Protein AF-G4M6I4-F1 (afdb_monomer)

Solvent-accessible surface area (backbone atoms only — not comparable to full-atom values): 14068 Å² total; per-residue (Å²): 111,71,75,78,43,54,91,50,39,60,100,63,95,78,84,52,76,50,60,59,57,68,63,34,22,61,74,70,74,47,82,59,55,73,80,40,69,72,50,28,57,49,54,53,52,53,52,52,54,51,26,56,78,66,77,41,74,66,35,79,45,96,61,79,88,66,84,56,62,63,64,42,31,49,30,52,75,52,68,26,40,64,68,48,46,44,47,55,50,38,52,38,43,38,69,23,44,66,65,82,43,73,69,50,37,45,54,49,25,46,72,58,73,37,62,71,47,73,81,45,52,81,38,64,70,47,50,48,50,42,49,49,42,37,54,53,38,49,75,73,65,47,66,63,75,59,60,47,75,58,88,98,44,81,40,66,39,69,73,26,42,56,87,24,68,46,34,53,54,52,52,51,58,69,46,60,82,78,49,89,66,96,68,77,81,90,76,77,81,54,76,89,72,53,90,74,70,80,65,64,102,72,84,52,79,78,66,83,89,77,90,77,86,77,72,83,76,86,78,78,84,74,78,86,73,134

Mean predicted aligned error: 9.76 Å

Nearest PDB structures (foldseek):
  1yzx-assembly1_B  TM=7.292E-01  e=1.730E-06  Homo sapiens
  2imd-assembly1_A  TM=7.820E-01  e=3.547E-05  Pseudomonas putida
  5hfi-assembly1_A  TM=6.809E-01  e=1.331E-02  Pseudomonas aeruginosa PAO1

pLDDT: mean 80.86, std 18.1, range [37.41, 98.31]

InterPro domains:
  IPR001853 DSBA-like thioredoxin domain [PF01323] (6-159)
  IPR036249 Thioredoxin-like superfamily [SSF52833] (3-159)
  IPR051924 Glutathione S-transferase Kappa/NadH [PTHR42943] (6-158)

Secondary structure (DSSP, 8-state):
--GGGGGGS-SS--------HHHHHHHTTPPPGGGSHHHHHHHHHHHHHHHHHTT------SSSS---HHHHHHHHHTTT-HHHHHHHHIIIIIS---TTSHHHHHHHHHHTT-GGGGGTTT-HHHHHHHHHHHHHHHHTT--SSSEEEETTEEEESGGGTSSSHHHHHHHHHHHTTTS--SSPPPPPPPGGGS-----SSS--------S---PPP---------

Foldseek 3Di:
DLLVCVVLFAPDDDFAQQEDLVLLCVVVVHDDLCVPPVSVVVVVVVVVVVCVVVVAAWDAAPDPPDDCLLVSLQCVVVRVDSQLNVLSCCLCTRVNDDCPDLVSVLVNCVSSVRNVVSVCSPPVVSVVSNVVSHVVCVVLVNRGPDWDDDPSDIDHDSQCGGPHVNNVQVVVVVVVVDDDDPDDDDDDDDPVVDPQPDDDPPPDRPDPDDDDPPPDDDDDPDPPDD

Organism: NCBI:txid1055526

Sequence (226 aa):
MLLEQHEKWPAMPFELVPVQLMKLLERWGQPHAATIPSKRVFTYRHALFRAEQLGMPFKMPPVHPFDPGKALRLAVLAKGELGCVREIFRYIRREGRDAATPEVFRTLCEHVGMPKAVMRLEDEDIKAKLRDNNDRAVAMGVFGVPTFLVNDQIFWGREHAAHGPLCRAVAELARGRGSQADQPLPTAPRDADFRISREDGLGRISGSASMSSIACSRWRQNRISA

Structure (mmCIF, N/CA/C/O backbone):
data_AF-G4M6I4-F1
#
_entry.id   AF-G4M6I4-F1
#
loop_
_atom_site.group_PDB
_atom_site.id
_atom_site.type_symbol
_atom_site.label_atom_id
_atom_site.label_alt_id
_atom_site.label_comp_id
_atom_site.label_asym_id
_atom_site.label_entity_id
_atom_site.label_seq_id
_atom_site.pdbx_PDB_ins_code
_atom_site.Cartn_x
_atom_site.Cartn_y
_atom_site.Cartn_z
_atom_site.occupancy
_atom_site.B_iso_or_equiv
_atom_site.auth_seq_id
_atom_site.auth_comp_id
_atom_site.auth_asym_id
_atom_site.auth_atom_id
_atom_site.pdbx_PDB_model_num
ATOM 1 N N . MET A 1 1 ? 3.279 10.661 -0.216 1.00 75.50 1 MET A N 1
ATOM 2 C CA . MET A 1 1 ? 2.330 11.683 -0.710 1.00 75.50 1 MET A CA 1
ATOM 3 C C . MET A 1 1 ? 0.993 11.600 0.009 1.00 75.50 1 MET A C 1
ATOM 5 O O . MET A 1 1 ? 0.723 12.513 0.759 1.00 75.50 1 MET A O 1
ATOM 9 N N . LEU A 1 2 ? 0.178 10.541 -0.139 1.00 85.44 2 LEU A N 1
ATOM 10 C CA . LEU A 1 2 ? -1.106 10.460 0.589 1.00 85.44 2 LEU A CA 1
ATOM 11 C C . LEU A 1 2 ? -0.923 10.422 2.122 1.00 85.44 2 LEU A C 1
ATOM 13 O O . LEU A 1 2 ? -1.525 11.222 2.821 1.00 85.44 2 LEU A O 1
ATOM 17 N N . LEU A 1 3 ? -0.070 9.526 2.633 1.00 87.75 3 LEU A N 1
ATOM 18 C CA . LEU A 1 3 ? 0.188 9.376 4.079 1.00 87.75 3 LEU A CA 1
ATOM 19 C C . LEU A 1 3 ? 0.853 10.605 4.724 1.00 87.75 3 LEU A C 1
ATOM 21 O O . LEU A 1 3 ? 0.837 10.750 5.939 1.00 87.75 3 LEU A O 1
ATOM 25 N N . GLU A 1 4 ? 1.440 11.484 3.911 1.00 86.81 4 GLU A N 1
ATOM 26 C CA . GLU A 1 4 ? 2.020 12.756 4.372 1.00 86.81 4 GLU A CA 1
ATOM 27 C C . GLU A 1 4 ? 0.977 13.859 4.529 1.00 86.81 4 GLU A C 1
ATOM 29 O O . GLU A 1 4 ? 1.326 14.968 4.897 1.00 86.81 4 GLU A O 1
ATOM 34 N N . GLN A 1 5 ? -0.273 13.568 4.174 1.00 86.00 5 GLN A N 1
ATOM 35 C CA . GLN A 1 5 ? -1.410 14.472 4.294 1.00 86.00 5 GLN A CA 1
ATOM 36 C C . GLN A 1 5 ? -2.436 13.915 5.283 1.00 86.00 5 GLN A C 1
ATOM 38 O O . GLN A 1 5 ? -3.620 14.234 5.182 1.00 86.00 5 GLN A O 1
ATOM 43 N N . HIS A 1 6 ? -2.015 13.014 6.176 1.00 86.50 6 HIS A N 1
ATOM 44 C CA . HIS A 1 6 ? -2.901 12.359 7.135 1.00 86.50 6 HIS A CA 1
ATOM 45 C C . HIS A 1 6 ? -3.606 13.372 8.047 1.00 86.50 6 HIS A C 1
ATOM 47 O O . HIS A 1 6 ? -4.756 13.183 8.416 1.00 86.50 6 HIS A O 1
ATOM 53 N N . GLU A 1 7 ? -2.961 14.495 8.354 1.00 86.12 7 GLU A N 1
ATOM 54 C CA . GLU A 1 7 ? -3.540 15.614 9.100 1.00 86.12 7 GLU A CA 1
ATOM 55 C C . GLU A 1 7 ? -4.739 16.272 8.398 1.00 86.12 7 GLU A C 1
ATOM 57 O O . GLU A 1 7 ? -5.524 16.965 9.037 1.00 86.12 7 GLU A O 1
ATOM 62 N N . LYS A 1 8 ? -4.894 16.050 7.086 1.00 84.50 8 LYS A N 1
ATOM 63 C CA . LYS A 1 8 ? -6.029 16.531 6.282 1.00 84.50 8 LYS A CA 1
ATOM 64 C C . LYS A 1 8 ? -7.144 15.497 6.163 1.00 84.50 8 LYS A C 1
ATOM 66 O O . LYS A 1 8 ? -8.137 15.762 5.483 1.00 84.50 8 LYS A O 1
ATOM 71 N N . TRP A 1 9 ? -6.956 14.303 6.723 1.00 85.88 9 TRP A N 1
ATOM 72 C CA . TRP A 1 9 ? -7.986 13.275 6.726 1.00 85.88 9 TRP A CA 1
ATOM 73 C C . TRP A 1 9 ? -9.044 13.616 7.781 1.00 85.88 9 TRP A C 1
ATOM 75 O O . TRP A 1 9 ? -8.776 14.382 8.710 1.00 85.88 9 TRP A O 1
ATOM 85 N N . PRO A 1 10 ? -10.260 13.067 7.657 1.00 83.44 10 PRO A N 1
ATOM 86 C CA . PRO A 1 10 ? -11.284 13.238 8.679 1.00 83.44 10 PRO A CA 1
ATOM 87 C C . PRO A 1 10 ? -10.791 12.766 10.047 1.00 83.44 10 PRO A C 1
ATOM 89 O O . PRO A 1 10 ? -10.076 11.770 10.131 1.00 83.44 10 PRO A O 1
ATOM 92 N N . ALA A 1 11 ? -11.216 13.441 11.117 1.00 81.31 11 ALA A N 1
ATOM 93 C CA . ALA A 1 11 ? -10.882 13.086 12.497 1.00 81.31 11 ALA A CA 1
ATOM 94 C C . ALA A 1 11 ? -11.645 11.829 12.971 1.00 81.31 11 ALA A C 1
ATOM 96 O O . ALA A 1 11 ? -12.432 11.874 13.913 1.00 81.31 11 ALA A O 1
ATOM 97 N N . MET A 1 12 ? -11.429 10.705 12.288 1.00 81.31 12 MET A N 1
ATOM 98 C CA . MET A 1 12 ? -11.914 9.381 12.662 1.00 81.31 12 MET A CA 1
ATOM 99 C C . MET A 1 12 ? -10.740 8.396 12.695 1.00 81.31 12 MET A C 1
ATOM 101 O O . MET A 1 12 ? -9.770 8.576 11.954 1.00 81.31 12 MET A O 1
ATOM 105 N N . PRO A 1 13 ? -10.809 7.341 13.520 1.00 82.81 13 PRO A N 1
ATOM 106 C CA . PRO A 1 13 ? -9.813 6.285 13.466 1.00 82.81 13 PRO A CA 1
ATOM 107 C C . PRO A 1 13 ? -9.888 5.563 12.114 1.00 82.81 13 PRO A C 1
ATOM 109 O O . PRO A 1 13 ? -10.961 5.133 11.690 1.00 82.81 13 PRO A O 1
ATOM 112 N N . PHE A 1 14 ? -8.737 5.414 11.461 1.00 86.00 14 PHE A N 1
ATOM 113 C CA . PHE A 1 14 ? -8.571 4.595 10.264 1.00 86.00 14 PHE A CA 1
ATOM 114 C C . PHE A 1 14 ? -7.642 3.423 10.570 1.00 86.00 14 PHE A C 1
ATOM 116 O O . PHE A 1 14 ? -6.577 3.605 11.158 1.00 86.00 14 PHE A O 1
ATOM 123 N N . GLU A 1 15 ? -8.025 2.232 10.121 1.00 90.56 15 GLU A N 1
ATOM 124 C CA . GLU A 1 15 ? -7.137 1.072 10.076 1.00 90.56 15 GLU A CA 1
ATOM 125 C C . GLU A 1 15 ? -6.477 1.009 8.695 1.00 90.56 15 GLU A C 1
ATOM 127 O O . GLU A 1 15 ? -7.160 0.947 7.668 1.00 90.56 15 GLU A O 1
ATOM 132 N N . LEU A 1 16 ? -5.142 1.031 8.644 1.00 94.69 16 LEU A N 1
ATOM 133 C CA . LEU A 1 16 ? -4.430 0.821 7.388 1.00 94.69 16 LEU A CA 1
ATOM 134 C C . LEU A 1 16 ? -4.310 -0.675 7.122 1.00 94.69 16 LEU A C 1
ATOM 136 O O . LEU A 1 16 ? -3.589 -1.383 7.818 1.00 94.69 16 LEU A O 1
ATOM 140 N N . VAL A 1 17 ? -4.962 -1.139 6.062 1.00 96.56 17 VAL A N 1
ATOM 141 C CA . VAL A 1 17 ? -4.929 -2.546 5.657 1.00 96.56 17 VAL A CA 1
ATOM 142 C C . VAL A 1 17 ? -3.968 -2.710 4.473 1.00 96.56 17 VAL A C 1
ATOM 144 O O . VAL A 1 17 ? -4.264 -2.226 3.375 1.00 96.56 17 VAL A O 1
ATOM 147 N N . PRO A 1 18 ? -2.805 -3.372 4.645 1.00 97.00 18 PRO A N 1
ATOM 148 C CA . PRO A 1 18 ? -1.891 -3.631 3.538 1.00 97.00 18 PRO A CA 1
ATOM 149 C C . PRO A 1 18 ? -2.539 -4.574 2.524 1.00 97.00 18 PRO A C 1
ATOM 151 O O . PRO A 1 18 ? -2.978 -5.665 2.887 1.00 97.00 18 PRO A O 1
ATOM 154 N N . VAL A 1 19 ? -2.559 -4.161 1.257 1.00 97.19 19 VAL A N 1
ATOM 155 C CA . VAL A 1 19 ? -3.083 -4.944 0.130 1.00 97.19 19 VAL A CA 1
ATOM 156 C C . VAL A 1 19 ? -2.137 -4.850 -1.063 1.00 97.19 19 VAL A C 1
ATOM 158 O O . VAL A 1 19 ? -1.540 -3.805 -1.335 1.00 97.19 19 VAL A O 1
ATOM 161 N N . GLN A 1 20 ? -2.005 -5.942 -1.809 1.00 96.06 20 GLN A N 1
ATOM 162 C CA . GLN A 1 20 ? -1.180 -5.992 -3.010 1.00 96.06 20 GLN A CA 1
ATOM 163 C C . GLN A 1 20 ? -1.989 -5.579 -4.244 1.00 96.06 20 GLN A C 1
ATOM 165 O O . GLN A 1 20 ? -2.902 -6.292 -4.659 1.00 96.06 20 GLN A O 1
ATOM 170 N N . LEU A 1 21 ? -1.629 -4.446 -4.863 1.00 95.38 21 LEU A N 1
ATOM 171 C CA . LEU A 1 21 ? -2.326 -3.904 -6.040 1.00 95.38 21 LEU A CA 1
ATOM 172 C C . LEU A 1 21 ? -2.396 -4.911 -7.195 1.00 95.38 21 LEU A C 1
ATOM 174 O O . LEU A 1 21 ? -3.449 -5.057 -7.801 1.00 95.38 21 LEU A O 1
ATOM 178 N N . MET A 1 22 ? -1.304 -5.627 -7.478 1.00 93.75 22 MET A N 1
ATOM 179 C CA . MET A 1 22 ? -1.279 -6.598 -8.579 1.00 93.75 22 MET A CA 1
ATOM 180 C C . MET A 1 22 ? -2.356 -7.677 -8.431 1.00 93.75 22 MET A C 1
ATOM 182 O O . MET A 1 22 ? -2.995 -8.018 -9.416 1.00 93.75 22 MET A O 1
ATOM 186 N N . LYS A 1 23 ? -2.643 -8.127 -7.203 1.00 95.19 23 LYS A N 1
ATOM 187 C CA . LYS A 1 23 ? -3.697 -9.117 -6.938 1.00 95.19 23 LYS A CA 1
ATOM 188 C C . LYS A 1 23 ? -5.100 -8.567 -7.195 1.00 95.19 23 LYS A C 1
ATOM 190 O O . LYS A 1 23 ? -5.947 -9.287 -7.715 1.00 95.19 23 LYS A O 1
ATOM 195 N N . LEU A 1 24 ? -5.333 -7.287 -6.894 1.00 96.75 24 LEU A N 1
ATOM 196 C CA . LEU A 1 24 ? -6.588 -6.614 -7.248 1.00 96.75 24 LEU A CA 1
ATOM 197 C C . LEU A 1 24 ? -6.732 -6.517 -8.771 1.00 96.75 24 LEU A C 1
ATOM 199 O O . LEU A 1 24 ? -7.763 -6.877 -9.324 1.00 96.75 24 LEU A O 1
ATOM 203 N N . LEU A 1 25 ? -5.682 -6.070 -9.459 1.00 95.50 25 LEU A N 1
ATOM 204 C CA . LEU A 1 25 ? -5.699 -5.922 -10.912 1.00 95.50 25 LEU A CA 1
ATOM 205 C C . LEU A 1 25 ? -5.920 -7.260 -11.631 1.00 95.50 25 LEU A C 1
ATOM 207 O O . LEU A 1 25 ? -6.748 -7.324 -12.535 1.00 95.50 25 LEU A O 1
ATOM 211 N N . GLU A 1 26 ? -5.243 -8.325 -11.188 1.00 94.81 26 GLU A N 1
ATOM 212 C CA . GLU A 1 26 ? -5.444 -9.700 -11.668 1.00 94.81 26 GLU A CA 1
ATOM 213 C C . GLU A 1 26 ? -6.908 -10.131 -11.519 1.00 94.81 26 GLU A C 1
ATOM 215 O O . GLU A 1 26 ? -7.509 -10.605 -12.482 1.00 94.81 26 GLU A O 1
ATOM 220 N N . ARG A 1 27 ? -7.509 -9.905 -10.342 1.00 96.50 27 ARG A N 1
ATOM 221 C CA . ARG A 1 27 ? -8.909 -10.261 -10.071 1.00 96.50 27 ARG A CA 1
ATOM 222 C C . ARG A 1 27 ? -9.891 -9.607 -11.042 1.00 96.50 27 ARG A C 1
ATOM 224 O O . ARG A 1 27 ? -10.869 -10.242 -11.425 1.00 96.50 27 ARG A O 1
ATOM 231 N N . TRP A 1 28 ? -9.644 -8.354 -11.414 1.00 95.25 28 TRP A N 1
ATOM 232 C CA . TRP A 1 28 ? -10.532 -7.568 -12.277 1.00 95.25 28 TRP A CA 1
ATOM 233 C C . TRP A 1 28 ? -10.109 -7.563 -13.754 1.00 95.25 28 TRP A C 1
ATOM 235 O O . TRP A 1 28 ? -10.693 -6.826 -14.548 1.00 95.25 28 TRP A O 1
ATOM 245 N N . GLY A 1 29 ? -9.083 -8.335 -14.135 1.00 94.88 29 GLY A N 1
ATOM 246 C CA . GLY A 1 29 ? -8.564 -8.374 -15.507 1.00 94.88 29 GLY A CA 1
ATOM 247 C C . GLY A 1 29 ? -7.978 -7.040 -15.993 1.00 94.88 29 GLY A C 1
ATOM 248 O O . GLY A 1 29 ? -7.980 -6.759 -17.191 1.00 94.88 29 GLY A O 1
ATOM 249 N N . GLN A 1 30 ? -7.505 -6.190 -15.078 1.00 93.88 30 GLN A N 1
ATOM 250 C CA . GLN A 1 30 ? -7.007 -4.851 -15.388 1.00 93.88 30 GLN A CA 1
ATOM 251 C C . GLN A 1 30 ? -5.491 -4.873 -15.643 1.00 93.88 30 GLN A C 1
ATOM 253 O O . GLN A 1 30 ? -4.731 -5.345 -14.797 1.00 93.88 30 GLN A O 1
ATOM 258 N N . PRO A 1 31 ? -4.988 -4.315 -16.759 1.00 92.00 31 PRO A N 1
ATOM 259 C CA . PRO A 1 31 ? -3.552 -4.187 -16.958 1.00 92.00 31 PRO A CA 1
ATOM 260 C C . PRO A 1 31 ? -2.971 -3.124 -16.019 1.00 92.00 31 PRO A C 1
ATOM 262 O O . PRO A 1 31 ? -3.516 -2.028 -15.860 1.00 92.00 31 PRO A O 1
ATOM 265 N N . HIS A 1 32 ? -1.809 -3.410 -15.435 1.00 90.81 32 HIS A N 1
ATOM 266 C CA . HIS A 1 32 ? -1.100 -2.433 -14.616 1.00 90.81 32 HIS A CA 1
ATOM 267 C C . HIS A 1 32 ? -0.643 -1.231 -15.458 1.00 90.81 32 HIS A C 1
ATOM 269 O O . HIS A 1 32 ? -0.074 -1.386 -16.532 1.00 90.81 32 HIS A O 1
ATOM 275 N N . ALA A 1 33 ? -0.816 -0.003 -14.958 1.00 89.31 33 ALA A N 1
ATOM 276 C CA . ALA A 1 33 ? -0.512 1.209 -15.728 1.00 89.31 33 ALA A CA 1
ATOM 277 C C . ALA A 1 33 ? 0.936 1.258 -16.260 1.00 89.31 33 ALA A C 1
ATOM 279 O O . ALA A 1 33 ? 1.173 1.753 -17.358 1.00 89.31 33 ALA A O 1
ATOM 280 N N . ALA A 1 34 ? 1.900 0.702 -15.515 1.00 87.69 34 ALA A N 1
ATOM 281 C CA . ALA A 1 34 ? 3.303 0.649 -15.936 1.00 87.69 34 ALA A CA 1
ATOM 282 C C . ALA A 1 34 ? 3.589 -0.317 -17.107 1.00 87.69 34 ALA A C 1
ATOM 284 O O . ALA A 1 34 ? 4.656 -0.213 -17.715 1.00 87.69 34 ALA A O 1
ATOM 285 N N . THR A 1 35 ? 2.675 -1.235 -17.445 1.00 90.44 35 THR A N 1
ATOM 286 C CA . THR A 1 35 ? 2.831 -2.116 -18.619 1.00 90.44 35 THR A CA 1
ATOM 287 C C . THR A 1 35 ? 2.368 -1.443 -19.911 1.00 90.44 35 THR A C 1
ATOM 289 O O . THR A 1 35 ? 2.742 -1.880 -20.992 1.00 90.44 35 THR A O 1
ATOM 292 N N . ILE A 1 36 ? 1.626 -0.333 -19.817 1.00 93.38 36 ILE A N 1
ATOM 293 C CA . ILE A 1 36 ? 1.170 0.460 -20.963 1.00 93.38 36 ILE A CA 1
ATOM 294 C C . ILE A 1 36 ? 2.120 1.661 -21.125 1.00 93.38 36 ILE A C 1
ATOM 296 O O . ILE A 1 36 ? 2.088 2.558 -20.279 1.00 93.38 36 ILE A O 1
ATOM 300 N N . PRO A 1 37 ? 2.958 1.737 -22.182 1.00 91.44 37 PRO A N 1
ATOM 301 C CA . PRO A 1 37 ? 4.042 2.724 -22.270 1.00 91.44 37 PRO A CA 1
ATOM 302 C C . PRO A 1 37 ? 3.612 4.185 -22.079 1.00 91.44 37 PRO A C 1
ATOM 304 O O . PRO A 1 37 ? 4.251 4.922 -21.328 1.00 91.44 37 PRO A O 1
ATOM 307 N N . SER A 1 38 ? 2.503 4.598 -22.700 1.00 93.62 38 SER A N 1
ATOM 308 C CA . SER A 1 38 ? 1.972 5.963 -22.579 1.00 93.62 38 SER A CA 1
ATOM 309 C C . SER A 1 38 ? 1.476 6.271 -21.163 1.00 93.62 38 SER A C 1
ATOM 311 O O . SER A 1 38 ? 1.808 7.321 -20.608 1.00 93.62 38 SER A O 1
ATOM 313 N N . LYS A 1 39 ? 0.745 5.336 -20.538 1.00 92.38 39 LYS A N 1
ATOM 314 C CA . LYS A 1 39 ? 0.286 5.472 -19.148 1.00 92.38 39 LYS A CA 1
ATOM 315 C C . LYS A 1 39 ? 1.459 5.482 -18.176 1.00 92.38 39 LYS A C 1
ATOM 317 O O . LYS A 1 39 ? 1.465 6.304 -17.272 1.00 92.38 39 LYS A O 1
ATOM 322 N N . ARG A 1 40 ? 2.481 4.648 -18.389 1.00 90.56 40 ARG A N 1
ATOM 323 C CA . ARG A 1 40 ? 3.692 4.604 -17.559 1.00 90.56 40 ARG A CA 1
ATOM 324 C C . ARG A 1 40 ? 4.363 5.973 -17.459 1.00 90.56 40 ARG A C 1
ATOM 326 O O . ARG A 1 40 ? 4.565 6.473 -16.354 1.00 90.56 40 ARG A O 1
ATOM 333 N N . VAL A 1 41 ? 4.681 6.585 -18.604 1.00 90.69 41 VAL A N 1
ATOM 334 C CA . VAL A 1 41 ? 5.340 7.903 -18.643 1.00 90.69 41 VAL A CA 1
ATOM 335 C C . VAL A 1 41 ? 4.460 8.965 -17.990 1.00 90.69 41 VAL A C 1
ATOM 337 O O . VAL A 1 41 ? 4.948 9.750 -17.177 1.00 90.69 41 VAL A O 1
ATOM 340 N N . PHE A 1 42 ? 3.160 8.963 -18.295 1.00 92.69 42 PHE A N 1
ATOM 341 C CA . PHE A 1 42 ? 2.207 9.875 -17.670 1.00 92.69 42 PHE A CA 1
ATOM 342 C C . PHE A 1 42 ? 2.173 9.718 -16.141 1.00 92.69 42 PHE A C 1
ATOM 344 O O . PHE A 1 42 ? 2.318 10.704 -15.422 1.00 92.69 42 PHE A O 1
ATOM 351 N N . THR A 1 43 ? 2.043 8.490 -15.630 1.00 90.00 43 THR A N 1
ATOM 352 C CA . THR A 1 43 ? 1.979 8.196 -14.193 1.00 90.00 43 THR A CA 1
ATOM 353 C C . THR A 1 43 ? 3.234 8.664 -13.461 1.00 90.00 43 THR A C 1
ATOM 355 O O . THR A 1 43 ? 3.117 9.269 -12.396 1.00 90.00 43 THR A O 1
ATOM 358 N N . TYR A 1 44 ? 4.425 8.430 -14.019 1.00 88.81 44 TYR A N 1
ATOM 359 C CA . TYR A 1 44 ? 5.679 8.860 -13.391 1.00 88.81 44 TYR A CA 1
ATOM 360 C C . TYR A 1 44 ? 5.822 10.383 -13.380 1.00 88.81 44 TYR A C 1
ATOM 362 O O . TYR A 1 44 ? 6.134 10.958 -12.338 1.00 88.81 44 TYR A O 1
ATOM 370 N N . ARG A 1 45 ? 5.520 11.051 -14.502 1.00 91.00 45 ARG A N 1
ATOM 371 C CA . ARG A 1 45 ? 5.512 12.521 -14.572 1.00 91.00 45 ARG A CA 1
ATOM 372 C C . ARG A 1 45 ? 4.523 13.124 -13.580 1.00 91.00 45 ARG A C 1
ATOM 374 O O . ARG A 1 45 ? 4.865 14.058 -12.868 1.00 91.00 45 ARG A O 1
ATOM 381 N N . HIS A 1 46 ? 3.320 12.562 -13.491 1.00 91.00 46 HIS A N 1
ATOM 382 C CA . HIS A 1 46 ? 2.305 13.019 -12.547 1.00 91.00 46 HIS A CA 1
ATOM 383 C C . HIS A 1 46 ? 2.738 12.827 -11.085 1.00 91.00 46 HIS A C 1
ATOM 385 O O . HIS A 1 46 ? 2.486 13.696 -10.252 1.00 91.00 46 HIS A O 1
ATOM 391 N N . ALA A 1 47 ? 3.425 11.726 -10.759 1.00 88.56 47 ALA A N 1
ATOM 392 C CA . ALA A 1 47 ? 3.971 11.513 -9.420 1.00 88.56 47 ALA A CA 1
ATOM 393 C C . ALA A 1 47 ? 5.040 12.558 -9.055 1.00 88.56 47 ALA A C 1
ATOM 395 O O . ALA A 1 47 ? 4.992 13.094 -7.949 1.00 88.56 47 ALA A O 1
ATOM 396 N N . LEU A 1 48 ? 5.945 12.878 -9.989 1.00 89.69 48 LEU A N 1
ATOM 397 C CA . LEU A 1 48 ? 6.971 13.914 -9.823 1.00 89.69 48 LEU A CA 1
ATOM 398 C C . LEU A 1 48 ? 6.352 15.301 -9.622 1.00 89.69 48 LEU A C 1
ATOM 400 O O . LEU A 1 48 ? 6.627 15.942 -8.611 1.00 89.69 48 LEU A O 1
ATOM 404 N N . PHE A 1 49 ? 5.453 15.721 -10.519 1.00 91.25 49 PHE A N 1
ATOM 405 C CA . PHE A 1 49 ? 4.759 17.008 -10.394 1.00 91.25 49 PHE A CA 1
ATOM 406 C C . PHE A 1 49 ? 4.007 17.128 -9.077 1.00 91.25 49 PHE A C 1
ATOM 408 O O . PHE A 1 49 ? 3.995 18.180 -8.443 1.00 91.25 49 PHE A O 1
ATOM 415 N N . ARG A 1 50 ? 3.374 16.041 -8.629 1.00 88.06 50 ARG A N 1
ATOM 416 C CA . ARG A 1 50 ? 2.655 16.096 -7.366 1.00 88.06 50 ARG A CA 1
ATOM 417 C C . ARG A 1 50 ? 3.591 16.191 -6.168 1.00 88.06 50 ARG A C 1
ATOM 419 O O . ARG A 1 50 ? 3.251 16.876 -5.211 1.00 88.06 50 ARG A O 1
ATOM 426 N N . ALA A 1 51 ? 4.729 15.507 -6.195 1.00 89.00 51 ALA A N 1
ATOM 427 C CA . ALA A 1 51 ? 5.714 15.626 -5.130 1.00 89.00 51 ALA A CA 1
ATOM 428 C C . ALA A 1 51 ? 6.241 17.064 -5.022 1.00 89.00 51 ALA A C 1
ATOM 430 O O . ALA A 1 51 ? 6.268 17.612 -3.923 1.00 89.00 51 ALA A O 1
ATOM 431 N N . GLU A 1 52 ? 6.534 17.694 -6.163 1.00 90.69 52 GLU A N 1
ATOM 432 C CA . GLU A 1 52 ? 6.922 19.105 -6.259 1.00 90.69 52 GLU A CA 1
ATOM 433 C C . GLU A 1 52 ? 5.856 20.040 -5.667 1.00 90.69 52 GLU A C 1
ATOM 435 O O . GLU A 1 52 ?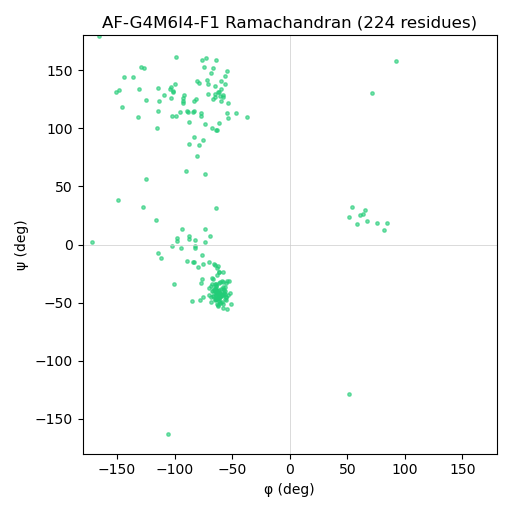 6.160 20.818 -4.766 1.00 90.69 52 GLU A O 1
ATOM 440 N N . GLN A 1 53 ? 4.586 19.904 -6.071 1.00 89.81 53 GLN A N 1
ATOM 441 C CA . GLN A 1 53 ? 3.474 20.701 -5.522 1.00 89.81 53 GLN A CA 1
ATOM 442 C C . GLN A 1 53 ? 3.298 20.572 -4.004 1.00 89.81 53 GLN A C 1
ATOM 444 O O . GLN A 1 53 ? 2.683 21.428 -3.374 1.00 89.81 53 GLN A O 1
ATOM 449 N N . LEU A 1 54 ? 3.769 19.470 -3.423 1.00 86.31 54 LEU A N 1
ATOM 450 C CA . LEU A 1 54 ? 3.682 19.201 -1.993 1.00 86.31 54 LEU A CA 1
ATOM 451 C C . LEU A 1 54 ? 4.970 19.553 -1.242 1.00 86.31 54 LEU A C 1
ATOM 453 O O . LEU A 1 54 ? 5.044 19.283 -0.047 1.00 86.31 54 LEU A O 1
ATOM 457 N N . GLY A 1 55 ? 5.983 20.105 -1.920 1.00 89.19 55 GLY A N 1
ATOM 458 C CA . GLY A 1 55 ? 7.290 20.383 -1.321 1.00 89.19 55 GLY A CA 1
ATOM 459 C C . GLY A 1 55 ? 7.997 19.120 -0.820 1.00 89.19 55 GLY A C 1
ATOM 460 O O . GLY A 1 55 ? 8.793 19.171 0.115 1.00 89.19 55 GLY A O 1
ATOM 461 N N . MET A 1 56 ? 7.672 17.961 -1.395 1.00 86.56 56 MET A N 1
ATOM 462 C CA . MET A 1 56 ? 8.177 16.671 -0.950 1.00 86.56 56 MET A CA 1
ATOM 463 C C . MET A 1 56 ? 9.316 16.181 -1.847 1.00 86.56 56 MET A C 1
ATOM 465 O O . MET A 1 56 ? 9.127 16.079 -3.060 1.00 86.56 56 MET A O 1
ATOM 469 N N . PRO A 1 57 ? 10.447 15.729 -1.274 1.00 84.44 57 PRO A N 1
ATOM 470 C CA . PRO A 1 57 ? 11.420 14.962 -2.034 1.00 84.44 57 PRO A CA 1
ATOM 471 C C . PRO A 1 57 ? 10.771 13.685 -2.579 1.00 84.44 57 PRO A C 1
ATOM 473 O O . PRO A 1 57 ? 10.069 12.966 -1.861 1.00 84.44 57 PRO A O 1
ATOM 476 N N . PHE A 1 58 ? 10.997 13.397 -3.853 1.00 84.38 58 PHE A N 1
ATOM 477 C CA . PHE A 1 58 ? 10.544 12.165 -4.478 1.00 84.38 58 PHE A CA 1
ATOM 478 C C . PHE A 1 58 ? 11.565 11.735 -5.513 1.00 84.38 58 PHE A C 1
ATOM 480 O O . PHE A 1 58 ? 11.829 12.450 -6.481 1.00 84.38 58 PHE A O 1
ATOM 487 N N . LYS A 1 59 ? 12.140 10.556 -5.296 1.00 83.00 59 LYS A N 1
ATOM 488 C CA . LYS A 1 59 ? 13.128 9.971 -6.189 1.00 83.00 59 LYS A CA 1
ATOM 489 C C . LYS A 1 59 ? 12.527 8.724 -6.810 1.00 83.00 59 LYS A C 1
ATOM 491 O O . LYS A 1 59 ? 12.086 7.818 -6.105 1.00 83.00 59 LYS A O 1
ATOM 496 N N . MET A 1 60 ? 12.504 8.685 -8.140 1.00 79.06 60 MET A N 1
ATOM 497 C CA . MET A 1 60 ? 12.095 7.478 -8.849 1.00 79.06 60 MET A CA 1
ATOM 498 C C . MET A 1 60 ? 13.067 6.340 -8.507 1.00 79.06 60 MET A C 1
ATOM 500 O O . MET A 1 60 ? 14.281 6.555 -8.574 1.00 79.06 60 MET A O 1
ATOM 504 N N . PRO A 1 61 ? 12.566 5.148 -8.137 1.00 70.81 61 PRO A N 1
ATOM 505 C CA . PRO A 1 61 ? 13.435 4.007 -7.900 1.00 70.81 61 PRO A CA 1
ATOM 506 C C . PRO A 1 61 ? 14.095 3.570 -9.219 1.00 70.81 61 PRO A C 1
ATOM 508 O O . PRO A 1 61 ? 13.503 3.756 -10.289 1.00 70.81 61 PRO A O 1
ATOM 511 N N . PRO A 1 62 ? 15.298 2.972 -9.161 1.00 71.19 62 PRO A N 1
ATOM 512 C CA . PRO A 1 62 ? 16.032 2.539 -10.352 1.00 71.19 62 PRO A CA 1
ATOM 513 C C . PRO A 1 62 ? 15.287 1.452 -11.144 1.00 71.19 62 PRO A C 1
ATOM 515 O O . PRO A 1 62 ? 15.443 1.363 -12.360 1.00 71.19 62 PRO A O 1
ATOM 518 N N . VAL A 1 63 ? 14.434 0.668 -10.474 1.00 76.31 63 VAL A N 1
ATOM 519 C CA . VAL A 1 63 ? 13.581 -0.365 -11.073 1.00 76.31 63 VAL A CA 1
ATOM 520 C C . VAL A 1 63 ? 12.122 -0.099 -10.694 1.00 76.31 63 VAL A C 1
ATOM 522 O O . VAL A 1 63 ? 11.780 0.004 -9.515 1.00 76.31 63 VAL A O 1
ATOM 525 N N . HIS A 1 64 ? 11.240 0.024 -11.692 1.00 77.25 64 HIS A N 1
ATOM 526 C CA . HIS A 1 64 ? 9.796 0.138 -11.476 1.00 77.25 64 HIS A CA 1
ATOM 527 C C . HIS A 1 64 ? 8.994 -0.491 -12.632 1.00 77.25 64 HIS A C 1
ATOM 529 O O . HIS A 1 64 ? 9.236 -0.137 -13.792 1.00 77.25 64 HIS A O 1
ATOM 535 N N . PRO A 1 65 ? 7.973 -1.324 -12.349 1.00 79.25 65 PRO A N 1
ATOM 536 C CA . PRO A 1 65 ? 7.476 -1.697 -11.018 1.00 79.25 65 PRO A CA 1
ATOM 537 C C . PRO A 1 65 ? 8.436 -2.636 -10.271 1.00 79.25 65 PRO A C 1
ATOM 539 O O . PRO A 1 65 ? 9.039 -3.511 -10.880 1.00 79.25 65 PRO A O 1
ATOM 542 N N . PHE A 1 66 ? 8.574 -2.438 -8.959 1.00 83.38 66 PHE A N 1
ATOM 543 C CA . PHE A 1 66 ? 9.279 -3.361 -8.059 1.00 83.38 66 PHE A CA 1
ATOM 544 C C . PHE A 1 66 ? 8.261 -4.260 -7.342 1.00 83.38 66 PHE A C 1
ATOM 546 O O . PHE A 1 66 ? 7.078 -3.913 -7.290 1.00 83.38 66 PHE A O 1
ATOM 553 N N . ASP A 1 67 ? 8.700 -5.389 -6.778 1.00 86.75 67 ASP A N 1
ATOM 554 C CA . ASP A 1 67 ? 7.837 -6.255 -5.963 1.00 86.75 67 ASP A CA 1
ATOM 555 C C . ASP A 1 67 ? 7.634 -5.659 -4.553 1.00 86.75 67 ASP A C 1
ATOM 557 O O . ASP A 1 67 ? 8.582 -5.603 -3.765 1.00 86.75 67 ASP A O 1
ATOM 561 N N . PRO A 1 68 ? 6.413 -5.219 -4.185 1.00 90.44 68 PRO A N 1
ATOM 562 C CA . PRO A 1 68 ? 6.152 -4.661 -2.866 1.00 90.44 68 PRO A CA 1
ATOM 563 C C . PRO A 1 68 ? 5.915 -5.733 -1.792 1.00 90.44 68 PRO A C 1
ATOM 565 O O . PRO A 1 68 ? 5.669 -5.368 -0.644 1.00 90.44 68 PRO A O 1
ATOM 568 N N . GLY A 1 69 ? 5.944 -7.031 -2.124 1.00 93.69 69 GLY A N 1
ATOM 569 C CA . GLY A 1 69 ? 5.513 -8.124 -1.249 1.00 93.69 69 GLY A CA 1
ATOM 570 C C . GLY A 1 69 ? 6.137 -8.089 0.147 1.00 93.69 69 GLY A C 1
ATOM 571 O O . GLY A 1 69 ? 5.412 -8.086 1.142 1.00 93.69 69 GLY A O 1
ATOM 572 N N . LYS A 1 70 ? 7.468 -7.976 0.247 1.00 94.56 70 LYS A N 1
ATOM 573 C CA . LYS A 1 70 ? 8.155 -7.890 1.550 1.00 94.56 70 LYS A CA 1
ATOM 574 C C . LYS A 1 70 ? 7.779 -6.627 2.327 1.00 94.56 70 LYS A C 1
ATOM 576 O O . LYS A 1 70 ? 7.512 -6.709 3.522 1.00 94.56 70 LYS A O 1
ATOM 581 N N . ALA A 1 71 ? 7.686 -5.475 1.660 1.00 94.75 71 ALA A N 1
ATOM 582 C CA . ALA A 1 71 ? 7.289 -4.218 2.299 1.00 94.75 71 ALA A CA 1
ATOM 583 C C . ALA A 1 71 ? 5.838 -4.264 2.817 1.00 94.75 71 ALA A C 1
ATOM 585 O O . ALA A 1 71 ? 5.552 -3.776 3.908 1.00 94.75 71 ALA A O 1
ATOM 586 N N . LEU A 1 72 ? 4.928 -4.905 2.076 1.00 96.94 72 LEU A N 1
ATOM 587 C CA . LEU A 1 72 ? 3.547 -5.124 2.511 1.00 96.94 72 LEU A CA 1
ATOM 588 C C . LEU A 1 72 ? 3.473 -6.076 3.709 1.00 96.94 72 LEU A C 1
ATOM 590 O O . LEU A 1 72 ? 2.722 -5.816 4.643 1.00 96.94 72 LEU A O 1
ATOM 594 N N . ARG A 1 73 ? 4.278 -7.142 3.729 1.00 97.81 73 ARG A N 1
ATOM 595 C CA . ARG A 1 73 ? 4.365 -8.060 4.877 1.00 97.81 73 ARG A CA 1
ATOM 596 C C . ARG A 1 73 ? 4.979 -7.401 6.113 1.00 97.81 73 ARG A C 1
ATOM 598 O O . ARG A 1 73 ? 4.527 -7.664 7.222 1.00 97.81 73 ARG A O 1
ATOM 605 N N . LEU A 1 74 ? 5.937 -6.490 5.935 1.00 97.50 74 LEU A N 1
ATOM 606 C CA . LEU A 1 74 ? 6.439 -5.647 7.022 1.00 97.50 74 LEU A CA 1
ATOM 607 C C . LEU A 1 74 ? 5.326 -4.753 7.591 1.00 97.50 74 LEU A C 1
ATOM 609 O O . LEU A 1 74 ? 5.166 -4.680 8.805 1.00 97.50 74 LEU A O 1
ATOM 613 N N . ALA A 1 75 ? 4.495 -4.154 6.733 1.00 97.62 75 ALA A N 1
ATOM 614 C CA . ALA A 1 75 ? 3.326 -3.391 7.173 1.00 97.62 75 ALA A CA 1
ATOM 615 C C . ALA A 1 75 ? 2.275 -4.264 7.894 1.00 97.62 75 ALA A C 1
ATOM 617 O O . ALA A 1 75 ? 1.643 -3.802 8.843 1.00 97.62 75 ALA A O 1
ATOM 618 N N . VAL A 1 76 ? 2.109 -5.531 7.489 1.00 98.06 76 VAL A N 1
ATOM 619 C CA . VAL A 1 76 ? 1.268 -6.512 8.202 1.00 98.06 76 VAL A CA 1
ATOM 620 C C . VAL A 1 76 ? 1.834 -6.815 9.591 1.00 98.06 76 VAL A C 1
ATOM 622 O O . VAL A 1 76 ? 1.089 -6.777 10.567 1.00 98.06 76 VAL A O 1
ATOM 625 N N . LEU A 1 77 ? 3.143 -7.062 9.707 1.00 97.56 77 LEU A N 1
ATOM 626 C CA . LEU A 1 77 ? 3.817 -7.260 10.998 1.00 97.56 77 LEU A CA 1
ATOM 627 C C . LEU A 1 77 ? 3.672 -6.039 11.913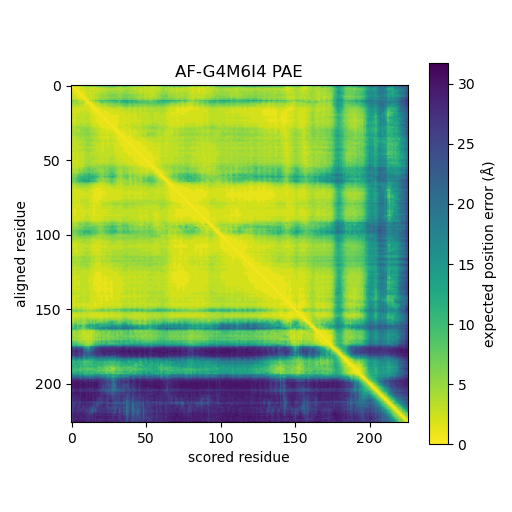 1.00 97.56 77 LEU A C 1
ATOM 629 O O . LEU A 1 77 ? 3.469 -6.191 13.116 1.00 97.56 77 LEU A O 1
ATOM 633 N N . ALA A 1 78 ? 3.730 -4.839 11.335 1.00 96.81 78 ALA A N 1
ATOM 634 C CA . ALA A 1 78 ? 3.482 -3.577 12.022 1.00 96.81 78 ALA A CA 1
ATOM 635 C C . ALA A 1 78 ? 1.995 -3.330 12.340 1.00 96.81 78 ALA A C 1
ATOM 637 O O . ALA A 1 78 ? 1.654 -2.272 12.859 1.00 96.81 78 ALA A O 1
ATOM 638 N N . LYS A 1 79 ? 1.097 -4.274 12.018 1.00 95.81 79 LYS A N 1
ATOM 639 C CA . LYS A 1 79 ? -0.357 -4.178 12.228 1.00 95.81 79 LYS A CA 1
ATOM 640 C C . LYS A 1 79 ? -0.982 -2.925 11.604 1.00 95.81 79 LYS A C 1
ATOM 642 O O . LYS A 1 79 ? -1.930 -2.373 12.151 1.00 95.81 79 LYS A O 1
ATOM 647 N N . GLY A 1 80 ? -0.431 -2.453 10.485 1.00 92.19 80 GLY A N 1
ATOM 648 C CA . GLY A 1 80 ? -0.923 -1.241 9.830 1.00 92.19 80 GLY A CA 1
ATOM 649 C C . GLY A 1 80 ? -0.708 0.047 10.633 1.00 92.19 80 GLY A C 1
ATOM 650 O O . GLY A 1 80 ? -1.389 1.036 10.374 1.00 92.19 80 GLY A O 1
ATOM 651 N N . GLU A 1 81 ? 0.213 0.064 11.600 1.00 94.88 81 GLU A N 1
ATOM 652 C CA . GLU A 1 81 ? 0.520 1.268 12.376 1.00 94.88 81 GLU A CA 1
ATOM 653 C C . GLU A 1 81 ? 0.998 2.398 11.446 1.00 94.88 81 GLU A C 1
ATOM 655 O O . GLU A 1 81 ? 1.931 2.231 10.654 1.00 94.88 81 GLU A O 1
ATOM 660 N N . LEU A 1 82 ? 0.313 3.545 11.499 1.00 92.31 82 LEU A N 1
ATOM 661 C CA . LEU A 1 82 ? 0.475 4.647 10.547 1.00 92.31 82 LEU A CA 1
ATOM 662 C C . LEU A 1 82 ? 1.910 5.177 10.488 1.00 92.31 82 LEU A C 1
ATOM 664 O O . LEU A 1 82 ? 2.402 5.450 9.392 1.00 92.31 82 LEU A O 1
ATOM 668 N N . GLY A 1 83 ? 2.564 5.348 11.636 1.00 93.62 83 GLY A N 1
ATOM 669 C CA . GLY A 1 83 ? 3.943 5.809 11.740 1.00 93.62 83 GLY A CA 1
ATOM 670 C C . GLY A 1 83 ? 4.893 4.897 10.972 1.00 93.62 83 GLY A C 1
ATOM 671 O O . GLY A 1 83 ? 5.577 5.358 10.058 1.00 93.62 83 GLY A O 1
ATOM 672 N N . CYS A 1 84 ? 4.862 3.601 11.267 1.00 95.06 84 CYS A N 1
ATOM 673 C CA . CYS A 1 84 ? 5.660 2.575 10.613 1.00 95.06 84 CYS A CA 1
ATOM 674 C C . CYS A 1 84 ? 5.360 2.500 9.114 1.00 95.06 84 CYS A C 1
ATOM 676 O O . CYS A 1 84 ? 6.274 2.595 8.295 1.00 95.06 84 CYS A O 1
ATOM 678 N N . VAL A 1 85 ? 4.083 2.426 8.718 1.00 94.94 85 VAL A N 1
ATOM 679 C CA . VAL A 1 85 ? 3.701 2.391 7.297 1.00 94.94 85 VAL A CA 1
ATOM 680 C C . VAL A 1 85 ? 4.209 3.638 6.570 1.00 94.94 85 VAL A C 1
ATOM 682 O O . VAL A 1 85 ? 4.777 3.530 5.481 1.00 94.94 85 VAL A O 1
ATOM 685 N N . ARG A 1 86 ? 4.071 4.827 7.164 1.00 93.69 86 ARG A N 1
ATOM 686 C CA . ARG A 1 86 ? 4.580 6.075 6.583 1.00 93.69 86 ARG A CA 1
ATOM 687 C C . ARG A 1 86 ? 6.099 6.044 6.415 1.00 93.69 86 ARG A C 1
ATOM 689 O O . ARG A 1 86 ? 6.575 6.433 5.349 1.00 93.69 86 ARG A O 1
ATOM 696 N N . GLU A 1 87 ? 6.843 5.540 7.395 1.00 94.62 87 GLU A N 1
ATOM 697 C CA . GLU A 1 87 ? 8.300 5.391 7.299 1.00 94.62 87 GLU A CA 1
ATOM 698 C C . GLU A 1 87 ? 8.726 4.382 6.222 1.00 94.62 87 GLU A C 1
ATOM 700 O O . GLU A 1 87 ? 9.624 4.689 5.439 1.00 94.62 87 GLU A O 1
ATOM 705 N N . ILE A 1 88 ? 8.023 3.252 6.064 1.00 93.50 88 ILE A N 1
ATOM 706 C CA . ILE A 1 88 ? 8.251 2.317 4.944 1.00 93.50 88 ILE A CA 1
ATOM 707 C C . ILE A 1 88 ? 8.109 3.046 3.598 1.00 93.50 88 ILE A C 1
ATOM 709 O O . ILE A 1 88 ? 8.962 2.932 2.713 1.00 93.50 88 ILE A O 1
ATOM 713 N N . PHE A 1 89 ? 7.042 3.836 3.430 1.00 90.19 89 PHE A N 1
ATOM 714 C CA . PHE A 1 89 ? 6.825 4.607 2.204 1.00 90.19 89 PHE A CA 1
ATOM 715 C C . PHE A 1 89 ? 7.881 5.699 1.989 1.00 90.19 89 PHE A C 1
ATOM 717 O O . PHE A 1 89 ? 8.280 5.918 0.841 1.00 90.19 89 PHE A O 1
ATOM 724 N N . ARG A 1 90 ? 8.329 6.386 3.048 1.00 90.19 90 ARG A N 1
ATOM 725 C CA . ARG A 1 90 ? 9.410 7.383 2.976 1.00 90.19 90 ARG A CA 1
ATOM 726 C C . ARG A 1 90 ? 10.710 6.722 2.523 1.00 90.19 90 ARG A C 1
ATOM 728 O O . ARG A 1 90 ? 11.259 7.128 1.501 1.00 90.19 90 ARG A O 1
ATOM 735 N N . TYR A 1 91 ? 11.120 5.647 3.181 1.00 89.56 91 TYR A N 1
ATOM 736 C CA . TYR A 1 91 ? 12.346 4.923 2.860 1.00 89.56 91 TYR A CA 1
ATOM 737 C C . TYR A 1 91 ? 12.390 4.471 1.388 1.00 89.56 91 TYR A C 1
ATOM 739 O O . TYR A 1 91 ? 13.374 4.684 0.683 1.00 89.56 91 TYR A O 1
ATOM 747 N N . ILE A 1 92 ? 11.289 3.909 0.876 1.00 86.31 92 ILE A N 1
ATOM 748 C CA . ILE A 1 92 ? 11.242 3.394 -0.501 1.00 86.31 92 ILE A CA 1
ATOM 749 C C . ILE A 1 92 ? 11.088 4.523 -1.532 1.00 86.31 92 ILE A C 1
ATOM 751 O O . ILE A 1 92 ? 11.792 4.549 -2.538 1.00 86.31 92 ILE A O 1
ATOM 755 N N . ARG A 1 93 ? 10.150 5.462 -1.329 1.00 80.06 93 ARG A N 1
ATOM 756 C CA . ARG 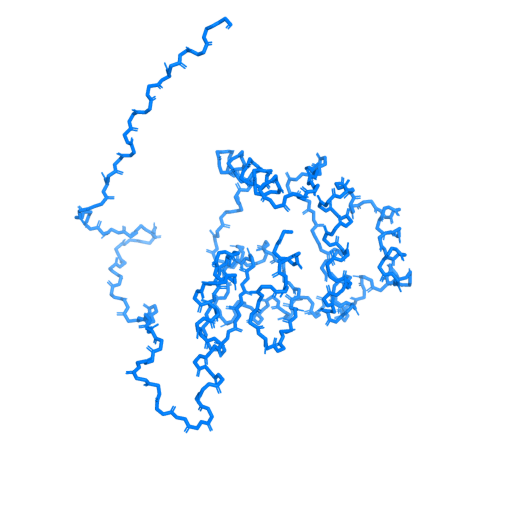A 1 93 ? 9.756 6.436 -2.371 1.00 80.06 93 ARG A CA 1
ATOM 757 C C . ARG A 1 93 ? 10.369 7.822 -2.220 1.00 80.06 93 ARG A C 1
ATOM 759 O O . ARG A 1 93 ? 10.593 8.495 -3.223 1.00 80.06 93 ARG A O 1
ATOM 766 N N . ARG A 1 94 ? 10.581 8.290 -0.989 1.00 81.50 94 ARG A N 1
ATOM 767 C CA . ARG A 1 94 ? 11.200 9.601 -0.746 1.00 81.50 94 ARG A CA 1
ATOM 768 C C . ARG A 1 94 ? 12.699 9.516 -1.005 1.00 81.50 94 ARG A C 1
ATOM 770 O O . ARG A 1 94 ? 13.241 10.365 -1.702 1.00 81.50 94 ARG A O 1
ATOM 777 N N . GLU A 1 95 ? 13.340 8.469 -0.494 1.00 80.88 95 GLU A N 1
ATOM 778 C CA . GLU A 1 95 ? 14.788 8.266 -0.633 1.00 80.88 95 GLU A CA 1
ATOM 779 C C . GLU A 1 95 ? 15.168 7.480 -1.900 1.00 80.88 95 GLU A C 1
ATOM 781 O O . GLU A 1 95 ? 16.329 7.486 -2.309 1.00 80.88 95 GLU A O 1
ATOM 786 N N . GLY A 1 96 ? 14.192 6.840 -2.559 1.00 78.38 96 GLY A N 1
ATOM 787 C CA . GLY A 1 96 ? 14.399 6.079 -3.795 1.00 78.38 96 GLY A CA 1
ATOM 788 C C . GLY A 1 96 ? 15.281 4.846 -3.602 1.00 78.38 96 GLY A C 1
ATOM 789 O O . GLY A 1 96 ? 16.024 4.483 -4.516 1.00 78.38 96 GLY A O 1
ATOM 790 N N . ARG A 1 97 ? 15.254 4.247 -2.404 1.00 81.56 97 ARG A N 1
ATOM 791 C CA . ARG A 1 97 ? 16.052 3.064 -2.071 1.00 81.56 97 ARG A CA 1
ATOM 792 C C . ARG A 1 97 ? 15.409 1.803 -2.636 1.00 81.56 97 ARG A C 1
ATOM 794 O O . ARG A 1 97 ? 14.193 1.622 -2.558 1.00 81.56 97 ARG A O 1
ATOM 801 N N . ASP A 1 98 ? 16.244 0.920 -3.170 1.00 80.06 98 ASP A N 1
ATOM 802 C CA . ASP A 1 98 ? 15.801 -0.355 -3.721 1.00 80.06 98 ASP A CA 1
ATOM 803 C C . ASP A 1 98 ? 15.636 -1.408 -2.618 1.00 80.06 98 ASP A C 1
ATOM 805 O O . ASP A 1 98 ? 16.571 -2.116 -2.253 1.00 80.06 98 ASP A O 1
ATOM 809 N N . ALA A 1 99 ? 14.421 -1.511 -2.085 1.00 80.25 99 ALA A N 1
ATOM 810 C CA . ALA A 1 99 ? 14.056 -2.517 -1.094 1.00 80.25 99 ALA A CA 1
ATOM 811 C C . ALA A 1 99 ? 13.914 -3.946 -1.674 1.00 80.25 99 ALA A C 1
ATOM 813 O O . ALA A 1 99 ? 13.372 -4.819 -0.998 1.00 80.25 99 ALA A O 1
ATOM 814 N N . ALA A 1 100 ? 14.372 -4.219 -2.902 1.00 79.81 100 ALA A N 1
ATOM 815 C CA . ALA A 1 100 ? 14.432 -5.580 -3.431 1.00 79.81 100 ALA A CA 1
ATOM 816 C C . ALA A 1 100 ? 15.607 -6.391 -2.856 1.00 79.81 100 ALA A C 1
ATOM 818 O O . ALA A 1 100 ? 15.493 -7.615 -2.726 1.00 79.81 100 ALA A O 1
ATOM 819 N N . THR A 1 101 ? 16.721 -5.745 -2.485 1.00 84.06 101 THR A N 1
ATOM 820 C CA . THR A 1 101 ? 17.895 -6.463 -1.966 1.00 84.06 101 THR A CA 1
ATOM 821 C C . THR A 1 101 ? 17.729 -6.823 -0.482 1.00 84.06 101 THR A C 1
ATOM 823 O O . THR A 1 101 ? 17.191 -6.024 0.296 1.00 84.06 101 THR A O 1
ATOM 826 N N . PRO A 1 102 ? 18.172 -8.018 -0.044 1.00 87.69 102 PRO A N 1
ATOM 827 C CA . PRO A 1 102 ? 18.091 -8.425 1.361 1.00 87.69 102 PRO A CA 1
ATOM 828 C C . PRO A 1 102 ? 18.776 -7.449 2.329 1.00 87.69 102 PRO A C 1
ATOM 830 O O . PRO A 1 102 ? 18.277 -7.218 3.431 1.00 87.69 102 PRO A O 1
ATOM 833 N N . GLU A 1 103 ? 19.898 -6.861 1.920 1.00 89.69 103 GLU A N 1
ATOM 834 C CA . GLU A 1 103 ? 20.695 -5.928 2.719 1.00 89.69 103 GLU A CA 1
ATOM 835 C C . GLU A 1 103 ? 19.940 -4.615 2.928 1.00 89.69 103 GLU A C 1
ATOM 837 O O . GLU A 1 103 ? 19.769 -4.174 4.067 1.00 89.69 103 GLU A O 1
ATOM 842 N N . VAL A 1 104 ? 19.407 -4.022 1.852 1.00 88.62 104 VAL A N 1
ATOM 843 C CA . VAL A 1 104 ? 18.610 -2.791 1.949 1.00 88.62 104 VAL A CA 1
ATOM 844 C C . VAL A 1 104 ? 17.348 -3.052 2.766 1.00 88.62 104 VAL A C 1
ATOM 846 O O . VAL A 1 104 ? 17.006 -2.245 3.630 1.00 88.62 104 VAL A O 1
ATOM 849 N N . PHE A 1 105 ? 16.695 -4.204 2.587 1.00 92.00 105 PHE A N 1
ATOM 850 C CA . PHE A 1 105 ? 15.504 -4.537 3.367 1.00 92.00 105 PHE A CA 1
ATOM 851 C C . PHE A 1 105 ? 15.797 -4.688 4.868 1.00 92.00 105 PHE A C 1
ATOM 853 O O . PHE A 1 105 ? 14.986 -4.280 5.697 1.00 92.00 105 PHE A O 1
ATOM 860 N N . ARG A 1 106 ? 16.965 -5.218 5.248 1.00 94.00 106 ARG A N 1
ATOM 861 C CA . ARG A 1 106 ? 17.384 -5.280 6.657 1.00 94.00 106 ARG A CA 1
ATOM 862 C C . ARG A 1 106 ? 17.505 -3.886 7.267 1.00 94.00 106 ARG A C 1
ATOM 864 O O . ARG A 1 106 ? 16.940 -3.643 8.329 1.00 94.00 106 ARG A O 1
ATOM 871 N N . THR A 1 107 ? 18.149 -2.960 6.559 1.00 94.69 107 THR A N 1
ATOM 872 C CA . THR A 1 107 ? 18.260 -1.569 7.030 1.00 94.69 107 THR A CA 1
ATOM 873 C C . THR A 1 107 ? 16.906 -0.854 7.068 1.00 94.69 107 THR A C 1
ATOM 875 O O . THR A 1 107 ? 16.694 -0.002 7.923 1.00 94.69 107 THR A O 1
ATOM 878 N N . LEU A 1 108 ? 15.953 -1.220 6.199 1.00 94.75 108 LEU A N 1
ATOM 879 C CA . LEU A 1 108 ? 14.568 -0.752 6.297 1.00 94.75 108 LEU A CA 1
ATOM 880 C C . LEU A 1 108 ? 13.904 -1.254 7.589 1.00 94.75 108 LEU A C 1
ATOM 882 O O . LEU A 1 108 ? 13.284 -0.464 8.294 1.00 94.75 108 LEU A O 1
ATOM 886 N N . CYS A 1 109 ? 14.041 -2.542 7.919 1.00 96.25 109 CYS A N 1
ATOM 887 C CA . CYS A 1 109 ? 13.525 -3.103 9.171 1.00 96.25 109 CYS A CA 1
ATOM 888 C C . CYS A 1 109 ? 14.098 -2.380 10.400 1.00 96.25 109 CYS A C 1
ATOM 890 O O . CYS A 1 109 ? 13.359 -2.093 11.338 1.00 96.25 109 CYS A O 1
ATOM 892 N N . GLU A 1 110 ? 15.393 -2.061 10.394 1.00 95.88 110 GLU A N 1
ATOM 893 C CA . GLU A 1 110 ? 16.040 -1.259 11.441 1.00 95.88 110 GLU A CA 1
ATOM 894 C C . GLU A 1 110 ? 15.488 0.171 11.491 1.00 95.88 110 GLU A C 1
ATOM 896 O O . GLU A 1 110 ? 15.112 0.637 12.565 1.00 95.88 110 GLU A O 1
ATOM 901 N N . HIS A 1 111 ? 15.365 0.832 10.334 1.00 94.88 111 HIS A N 1
ATOM 902 C CA . HIS A 1 111 ? 14.841 2.198 10.199 1.00 94.88 111 HIS A CA 1
ATOM 903 C C . HIS A 1 111 ? 13.441 2.351 10.799 1.00 94.88 111 HIS A C 1
ATOM 905 O O . HIS A 1 111 ? 13.155 3.346 11.458 1.00 94.88 111 HIS A O 1
ATOM 911 N N . VAL A 1 112 ? 12.573 1.353 10.614 1.00 96.06 112 VAL A N 1
ATOM 912 C CA . VAL A 1 112 ? 11.203 1.373 11.155 1.00 96.06 112 VAL A CA 1
ATOM 913 C C . VAL A 1 112 ? 11.101 0.830 12.588 1.00 96.06 112 VAL A C 1
ATOM 915 O O . VAL A 1 112 ? 9.999 0.637 13.094 1.00 96.06 112 VAL A O 1
ATOM 918 N N . GLY A 1 113 ? 12.230 0.550 13.250 1.00 96.44 113 GLY A N 1
ATOM 919 C CA . GLY A 1 113 ? 12.264 0.066 14.634 1.00 96.44 113 GLY A CA 1
ATOM 920 C C . GLY A 1 113 ? 11.885 -1.410 14.806 1.00 96.44 113 GLY A C 1
ATOM 921 O O . GLY A 1 113 ? 11.554 -1.840 15.909 1.00 96.44 113 GLY A O 1
ATOM 922 N N . MET A 1 114 ? 11.936 -2.211 13.737 1.00 97.12 114 MET A N 1
ATOM 923 C CA . MET A 1 114 ? 11.565 -3.631 13.728 1.00 97.12 114 MET A CA 1
ATOM 924 C C . MET A 1 114 ? 12.698 -4.535 13.197 1.00 97.12 114 MET A C 1
ATOM 926 O O . MET A 1 114 ? 12.471 -5.321 12.276 1.00 97.12 114 MET A O 1
ATOM 930 N N . PRO A 1 115 ? 13.918 -4.515 13.771 1.00 95.94 115 PRO A N 1
ATOM 931 C CA . PRO A 1 115 ? 15.080 -5.228 13.216 1.00 95.94 115 PRO A CA 1
ATOM 932 C C . PRO A 1 115 ? 14.866 -6.746 13.061 1.00 95.94 115 PRO A C 1
ATOM 934 O O . PRO A 1 115 ? 15.357 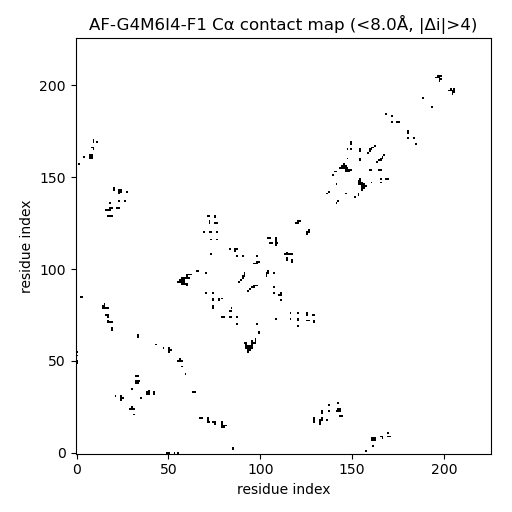-7.362 12.117 1.00 95.94 115 PRO A O 1
ATOM 937 N N . LYS A 1 116 ? 14.069 -7.360 13.947 1.00 95.56 116 LYS A N 1
ATOM 938 C CA . LYS A 1 116 ? 13.740 -8.798 13.901 1.00 95.56 116 LYS A CA 1
ATOM 939 C C . LYS A 1 116 ? 12.706 -9.165 12.830 1.00 95.56 116 LYS A C 1
ATOM 941 O O . LYS A 1 116 ? 12.491 -10.349 12.585 1.00 95.56 116 LYS A O 1
ATOM 946 N N . ALA A 1 117 ? 12.065 -8.187 12.182 1.00 95.81 117 ALA A N 1
ATOM 947 C CA . ALA A 1 117 ? 11.015 -8.451 11.202 1.00 95.81 117 ALA A CA 1
ATOM 948 C C . ALA A 1 117 ? 11.523 -9.253 10.003 1.00 95.81 117 ALA A C 1
ATOM 950 O O . ALA A 1 117 ? 10.784 -10.095 9.508 1.00 95.81 117 ALA A O 1
ATOM 951 N N . VAL A 1 118 ? 12.786 -9.071 9.590 1.00 94.62 118 VAL A N 1
ATOM 952 C CA . VAL A 1 118 ? 13.382 -9.793 8.449 1.00 94.62 118 VAL A CA 1
ATOM 953 C C . VAL A 1 118 ? 13.277 -11.316 8.581 1.00 94.62 118 VAL A C 1
ATOM 955 O O . VAL A 1 118 ? 13.108 -12.001 7.579 1.00 94.62 118 VAL A O 1
ATOM 958 N N . MET A 1 119 ? 13.306 -11.835 9.812 1.00 95.56 119 MET A N 1
ATOM 959 C CA . MET A 1 119 ? 13.197 -13.268 10.097 1.00 95.56 119 MET A CA 1
ATOM 960 C C . MET A 1 119 ? 11.771 -13.806 9.949 1.00 95.56 119 MET A C 1
ATOM 962 O O . MET A 1 119 ? 11.604 -15.013 9.868 1.00 95.56 119 MET A O 1
ATOM 966 N N . ARG A 1 120 ? 10.766 -12.923 9.930 1.00 96.19 120 ARG A N 1
ATOM 967 C CA . ARG A 1 120 ? 9.340 -13.273 9.968 1.00 96.19 120 ARG A CA 1
ATOM 968 C C . ARG A 1 120 ? 8.578 -12.981 8.678 1.00 96.19 120 ARG A C 1
ATOM 970 O O . ARG A 1 120 ? 7.435 -13.391 8.525 1.00 96.19 120 ARG A O 1
ATOM 977 N N . LEU A 1 121 ? 9.173 -12.245 7.735 1.00 94.50 121 LEU A N 1
ATOM 978 C CA . LEU A 1 121 ? 8.496 -11.824 6.492 1.00 94.50 121 LEU A CA 1
ATOM 979 C C . LEU A 1 121 ? 8.036 -12.994 5.621 1.00 94.50 121 LEU A C 1
ATOM 981 O O . LEU A 1 121 ? 7.172 -12.819 4.762 1.00 94.50 121 LEU A O 1
ATOM 985 N N . GLU A 1 122 ? 8.66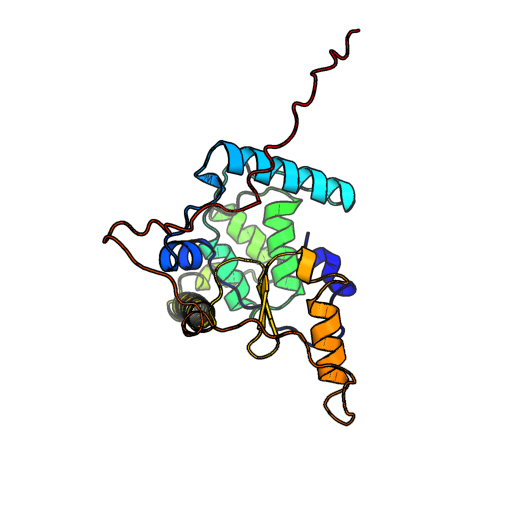5 -14.151 5.783 1.00 95.62 122 GLU A N 1
ATOM 986 C CA . GLU A 1 122 ? 8.350 -15.353 5.023 1.00 95.62 122 GLU A CA 1
ATOM 987 C C . GLU A 1 122 ? 7.520 -16.360 5.825 1.00 95.62 122 GLU A C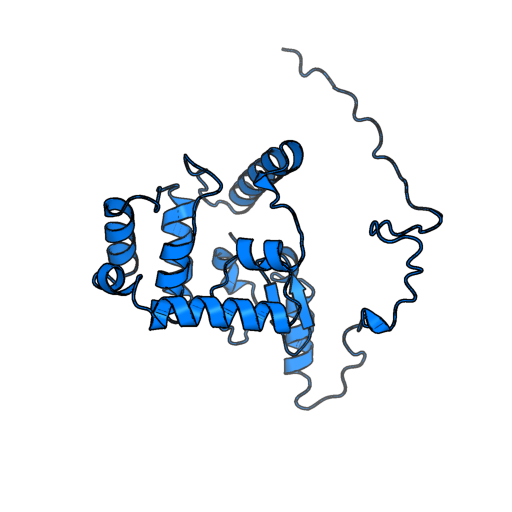 1
ATOM 989 O O . GLU A 1 122 ? 7.133 -17.373 5.240 1.00 95.62 122 GLU A O 1
ATOM 994 N N . ASP A 1 123 ? 7.205 -16.064 7.093 1.00 98.19 123 ASP A N 1
ATOM 995 C CA . ASP A 1 123 ? 6.330 -16.892 7.920 1.00 98.19 123 ASP A CA 1
ATOM 996 C C . ASP A 1 123 ? 4.945 -16.999 7.259 1.00 98.19 123 ASP A C 1
ATOM 998 O O . ASP A 1 123 ? 4.410 -16.033 6.689 1.00 98.19 123 ASP A O 1
ATOM 1002 N N . GLU A 1 124 ? 4.346 -18.191 7.316 1.00 98.19 124 GLU A N 1
ATOM 1003 C CA . GLU A 1 124 ? 3.069 -18.438 6.644 1.00 98.19 124 GLU A CA 1
ATOM 1004 C C . GLU A 1 124 ? 1.902 -17.663 7.259 1.00 98.19 124 GLU A C 1
ATOM 1006 O O . GLU A 1 124 ? 0.993 -17.293 6.520 1.00 98.19 124 GLU A O 1
ATOM 1011 N N . ASP A 1 125 ? 1.924 -17.339 8.555 1.00 98.06 125 ASP A N 1
ATOM 1012 C CA . ASP A 1 125 ? 0.899 -16.497 9.188 1.00 98.06 125 ASP A CA 1
ATOM 1013 C C . ASP A 1 125 ? 0.893 -15.079 8.592 1.00 98.06 125 ASP A C 1
ATOM 1015 O O . ASP A 1 125 ? -0.168 -14.535 8.273 1.00 98.06 125 ASP A O 1
ATOM 1019 N N . ILE A 1 126 ? 2.072 -14.502 8.344 1.00 98.25 126 ILE A N 1
ATOM 1020 C CA . ILE A 1 126 ? 2.217 -13.168 7.748 1.00 98.25 126 ILE A CA 1
ATOM 1021 C C . ILE A 1 126 ? 1.799 -13.167 6.277 1.00 98.25 126 ILE A C 1
ATOM 1023 O O . ILE A 1 126 ? 1.072 -12.271 5.830 1.00 98.25 126 ILE A O 1
ATOM 1027 N N . LYS A 1 127 ? 2.212 -14.183 5.513 1.00 98.19 127 LYS A N 1
ATOM 1028 C CA . LYS A 1 127 ? 1.774 -14.353 4.119 1.00 98.19 127 LYS A CA 1
ATOM 1029 C C . LYS A 1 127 ? 0.268 -14.573 4.025 1.00 98.19 127 LYS A C 1
ATOM 1031 O O . LYS A 1 127 ? -0.380 -13.943 3.189 1.00 98.19 127 LYS A O 1
ATOM 1036 N N . ALA A 1 128 ? -0.289 -15.433 4.877 1.00 98.25 128 ALA A N 1
ATOM 1037 C CA . ALA A 1 128 ? -1.719 -15.703 4.941 1.00 98.25 128 ALA A CA 1
ATOM 1038 C C . ALA A 1 128 ? -2.503 -14.440 5.280 1.00 98.25 128 ALA A C 1
ATOM 1040 O O . ALA A 1 128 ? -3.505 -14.169 4.626 1.00 98.25 128 ALA A O 1
ATOM 1041 N N . LYS A 1 129 ? -2.015 -13.618 6.216 1.00 98.31 129 LYS A N 1
ATOM 1042 C CA . LYS A 1 129 ? -2.692 -12.372 6.563 1.00 98.31 129 LYS A CA 1
ATOM 1043 C C . LYS A 1 129 ? -2.730 -11.371 5.405 1.00 98.31 129 LYS A C 1
ATOM 1045 O O . LYS A 1 129 ? -3.758 -10.736 5.189 1.00 98.31 129 LYS A O 1
ATOM 1050 N N . LEU A 1 130 ? -1.652 -11.249 4.626 1.00 98.31 130 LEU A N 1
ATOM 1051 C CA . LEU A 1 130 ? -1.665 -10.406 3.424 1.00 98.31 130 LEU A CA 1
ATOM 1052 C C . LEU A 1 130 ? -2.636 -10.945 2.357 1.00 98.31 130 LEU A C 1
ATOM 1054 O O . LEU A 1 130 ? -3.340 -10.156 1.729 1.00 98.31 130 LEU A O 1
ATOM 1058 N N . ARG A 1 131 ? -2.705 -12.272 2.173 1.00 98.12 131 ARG A N 1
ATOM 1059 C CA . ARG A 1 131 ? -3.688 -12.910 1.278 1.00 98.12 131 ARG A CA 1
ATOM 1060 C C . ARG A 1 131 ? -5.126 -12.616 1.725 1.00 98.12 131 ARG A C 1
ATOM 1062 O O . ARG A 1 131 ? -5.891 -12.090 0.927 1.00 98.12 131 ARG A O 1
ATOM 1069 N N . ASP A 1 132 ? -5.441 -12.829 3.003 1.00 98.31 132 ASP A N 1
ATOM 1070 C CA . ASP A 1 132 ? -6.749 -12.521 3.610 1.00 98.31 132 ASP A CA 1
ATOM 1071 C C . ASP A 1 132 ? -7.147 -11.050 3.412 1.00 98.31 132 ASP A C 1
ATOM 1073 O O . ASP A 1 132 ? -8.262 -10.749 2.989 1.00 98.31 132 ASP A O 1
ATOM 1077 N N . ASN A 1 133 ? -6.219 -10.114 3.635 1.00 98.12 133 ASN A N 1
ATOM 1078 C CA . ASN A 1 133 ? -6.473 -8.695 3.384 1.00 98.12 133 ASN A CA 1
ATOM 1079 C C . ASN A 1 133 ? -6.875 -8.430 1.923 1.00 98.12 133 ASN A C 1
ATOM 1081 O O . ASN A 1 133 ? -7.791 -7.649 1.660 1.00 98.12 133 ASN A O 1
ATOM 1085 N N . ASN A 1 134 ? -6.191 -9.068 0.971 1.00 98.12 134 ASN A N 1
ATOM 1086 C CA . ASN A 1 134 ? -6.498 -8.956 -0.450 1.00 98.12 134 ASN A CA 1
ATOM 1087 C C . ASN A 1 134 ? -7.856 -9.581 -0.803 1.00 98.12 134 ASN A C 1
ATOM 1089 O O . ASN A 1 134 ? -8.626 -8.949 -1.528 1.00 98.12 134 ASN A O 1
ATOM 1093 N N . ASP A 1 135 ? -8.166 -10.765 -0.276 1.00 97.75 135 ASP A N 1
ATOM 1094 C CA . ASP A 1 135 ? -9.432 -11.464 -0.522 1.00 97.75 135 ASP A CA 1
ATOM 1095 C C . ASP A 1 135 ? -10.621 -10.666 0.026 1.00 97.75 135 ASP A C 1
ATOM 1097 O O . ASP A 1 135 ? -11.615 -10.455 -0.672 1.00 97.75 135 ASP A O 1
ATOM 1101 N N . ARG A 1 136 ? -10.485 -10.118 1.239 1.00 96.19 136 ARG A N 1
ATOM 1102 C CA . ARG A 1 136 ? -11.471 -9.205 1.831 1.00 96.19 136 ARG A CA 1
ATOM 1103 C C . ARG A 1 136 ? -11.652 -7.942 0.998 1.00 96.19 136 ARG A C 1
ATOM 1105 O O . ARG A 1 136 ? -12.783 -7.534 0.755 1.00 96.19 136 ARG A O 1
ATOM 1112 N N . ALA A 1 137 ? -10.563 -7.325 0.539 1.00 96.12 137 ALA A N 1
ATOM 1113 C CA . ALA A 1 137 ? -10.638 -6.137 -0.309 1.00 96.12 137 ALA A CA 1
ATOM 1114 C C . ALA A 1 137 ? -11.401 -6.427 -1.613 1.00 96.12 137 ALA A C 1
ATOM 1116 O O . ALA A 1 137 ? -12.275 -5.655 -2.002 1.00 96.12 137 ALA A O 1
ATOM 1117 N N . VAL A 1 138 ? -11.135 -7.571 -2.247 1.00 95.88 138 VAL A N 1
ATOM 1118 C CA . VAL A 1 138 ? -11.874 -8.030 -3.430 1.00 95.88 138 VAL A CA 1
ATOM 1119 C C . VAL A 1 138 ? -13.354 -8.251 -3.122 1.00 95.88 138 VAL A C 1
ATOM 1121 O O . VAL A 1 138 ? -14.197 -7.799 -3.895 1.00 95.88 138 VAL A O 1
ATOM 1124 N N . ALA A 1 139 ? -13.679 -8.914 -2.009 1.00 94.06 139 ALA A N 1
ATOM 1125 C CA . ALA A 1 139 ? -15.061 -9.173 -1.603 1.00 94.06 139 ALA A CA 1
ATOM 1126 C C . ALA A 1 139 ? -15.857 -7.878 -1.373 1.00 94.06 139 ALA A C 1
ATOM 1128 O O . ALA A 1 139 ? -17.045 -7.825 -1.673 1.00 94.06 139 ALA A O 1
ATOM 1129 N N . MET A 1 140 ? -15.188 -6.818 -0.911 1.00 92.00 140 MET A N 1
ATOM 1130 C CA . MET A 1 140 ? -15.772 -5.484 -0.747 1.00 92.00 140 MET A CA 1
ATOM 1131 C C . MET A 1 140 ? -15.796 -4.661 -2.047 1.00 92.00 140 MET A C 1
ATOM 1133 O O . MET A 1 140 ? -16.177 -3.499 -2.013 1.00 92.00 140 MET A O 1
ATOM 1137 N N . GLY A 1 141 ? -15.376 -5.219 -3.189 1.00 92.81 141 GLY A N 1
ATOM 1138 C CA . GLY A 1 141 ? -15.389 -4.538 -4.488 1.00 92.81 141 GLY A CA 1
ATOM 1139 C C . GLY A 1 141 ? -14.198 -3.609 -4.746 1.00 92.81 141 GLY A C 1
ATOM 1140 O O . GLY A 1 141 ? -14.219 -2.826 -5.695 1.00 92.81 141 GLY A O 1
ATOM 1141 N N . VAL A 1 142 ? -13.139 -3.666 -3.931 1.00 95.19 142 VAL A N 1
ATOM 1142 C CA . VAL A 1 142 ? -11.949 -2.825 -4.121 1.00 95.19 142 VAL A CA 1
ATOM 1143 C C . VAL A 1 142 ? -11.218 -3.223 -5.404 1.00 95.19 142 VAL A C 1
ATOM 1145 O O . VAL A 1 142 ? -10.802 -4.368 -5.581 1.00 95.19 142 VAL A O 1
ATOM 1148 N N . PHE A 1 143 ? -10.994 -2.246 -6.282 1.00 94.62 143 PHE A N 1
ATOM 1149 C CA . PHE A 1 143 ? -10.360 -2.450 -7.590 1.00 94.62 143 PHE A CA 1
ATOM 1150 C C . PHE A 1 143 ? -8.995 -1.770 -7.747 1.00 94.62 143 PHE A C 1
ATOM 1152 O O . PHE A 1 143 ? -8.291 -1.994 -8.730 1.00 94.62 143 PHE A O 1
ATOM 1159 N N . GLY A 1 144 ? -8.579 -0.956 -6.777 1.00 94.06 144 GLY A N 1
ATOM 1160 C CA . GLY A 1 144 ? -7.305 -0.250 -6.832 1.00 94.06 144 GLY A CA 1
ATOM 1161 C C . GLY A 1 144 ? -6.882 0.328 -5.489 1.00 94.06 144 GLY A C 1
ATOM 1162 O O . GLY A 1 144 ? -7.576 0.197 -4.483 1.00 94.06 144 GLY A O 1
ATOM 1163 N N . VAL A 1 145 ? -5.719 0.982 -5.474 1.00 93.62 145 VAL A N 1
ATOM 1164 C CA . VAL A 1 145 ? -5.170 1.660 -4.290 1.00 93.62 145 VAL A CA 1
ATOM 1165 C C . VAL A 1 145 ? -4.766 3.101 -4.629 1.00 93.62 145 VAL A C 1
ATOM 1167 O O . VAL A 1 145 ? -4.387 3.362 -5.774 1.00 93.62 145 VAL A O 1
ATOM 1170 N N . PRO A 1 146 ? -4.776 4.032 -3.659 1.00 92.75 146 PRO A N 1
ATOM 1171 C CA . PRO A 1 146 ? -5.364 3.889 -2.325 1.00 92.75 146 PRO A CA 1
ATOM 1172 C C . PRO A 1 146 ? -6.897 3.820 -2.407 1.00 92.75 146 PRO A C 1
ATOM 1174 O O . PRO A 1 146 ? -7.490 4.453 -3.278 1.00 92.75 146 PRO A O 1
ATOM 1177 N N . THR A 1 147 ? -7.516 3.070 -1.501 1.00 93.88 147 THR A N 1
ATOM 1178 C CA . THR A 1 147 ? -8.973 3.009 -1.336 1.00 93.88 147 THR A CA 1
ATOM 1179 C C . THR A 1 147 ? -9.299 3.185 0.135 1.00 93.88 147 THR A C 1
ATOM 1181 O O . THR A 1 147 ? -8.674 2.544 0.976 1.00 93.88 147 THR A O 1
ATOM 1184 N N . PHE A 1 148 ? -10.272 4.039 0.428 1.00 91.38 148 PHE A N 1
ATOM 1185 C CA . PHE A 1 148 ? -10.884 4.164 1.742 1.00 91.38 148 PHE A CA 1
ATOM 1186 C C . PHE A 1 148 ? -12.250 3.493 1.690 1.00 91.38 148 PHE A C 1
ATOM 1188 O O . PHE A 1 148 ? -13.011 3.723 0.748 1.00 91.38 148 PHE A O 1
ATOM 1195 N N . LEU A 1 149 ? -12.547 2.675 2.694 1.00 88.44 149 LEU A N 1
ATOM 1196 C CA . LEU A 1 149 ? -13.879 2.131 2.905 1.00 88.44 149 LEU A CA 1
ATOM 1197 C C . LEU A 1 149 ? -14.487 2.790 4.129 1.00 88.44 149 LEU A C 1
ATOM 1199 O O . LEU A 1 149 ? -13.866 2.841 5.190 1.00 88.44 149 LEU A O 1
ATOM 1203 N N . VAL A 1 150 ? -15.693 3.310 3.954 1.00 84.81 150 VAL A N 1
ATOM 1204 C CA . VAL A 1 150 ? -16.483 3.912 5.020 1.00 84.81 150 VAL A CA 1
ATOM 1205 C C . VAL A 1 150 ? -17.876 3.303 4.914 1.00 84.81 150 VAL A C 1
ATOM 1207 O O . VAL A 1 150 ? -18.589 3.554 3.942 1.00 84.81 150 VAL A O 1
ATOM 1210 N N . ASN A 1 151 ? -18.229 2.451 5.882 1.00 80.50 151 ASN A N 1
ATOM 1211 C CA . ASN A 1 151 ? -19.311 1.467 5.747 1.00 80.50 151 ASN A CA 1
ATOM 1212 C C . ASN A 1 151 ? -19.121 0.642 4.456 1.00 80.50 151 ASN A C 1
ATOM 1214 O O . ASN A 1 151 ? -18.018 0.161 4.205 1.00 80.50 151 ASN A O 1
ATOM 1218 N N . ASP A 1 152 ? -20.150 0.540 3.612 1.00 78.31 152 ASP A N 1
ATOM 1219 C CA . ASP A 1 152 ? -20.111 -0.202 2.343 1.00 78.31 152 ASP A CA 1
ATOM 1220 C C . ASP A 1 152 ? -19.741 0.679 1.134 1.00 78.31 152 ASP A C 1
ATOM 1222 O O . ASP A 1 152 ? -19.931 0.289 -0.018 1.00 78.31 152 ASP A O 1
ATOM 1226 N N . GLN A 1 153 ? -19.240 1.899 1.371 1.00 84.94 153 GLN A N 1
ATOM 1227 C CA . GLN A 1 153 ? -18.887 2.838 0.307 1.00 84.94 153 GLN A CA 1
ATOM 1228 C C . GLN A 1 153 ? -17.381 2.878 0.051 1.00 84.94 153 GLN A C 1
ATOM 1230 O O . GLN A 1 153 ? -16.570 3.048 0.965 1.00 84.94 153 GLN A O 1
ATOM 1235 N N . ILE A 1 154 ? -17.021 2.781 -1.230 1.00 89.00 154 ILE A N 1
ATOM 1236 C CA . ILE A 1 154 ? -15.649 2.872 -1.727 1.00 89.00 154 ILE A CA 1
ATOM 1237 C C . ILE A 1 154 ? -15.333 4.315 -2.121 1.00 89.00 154 ILE A C 1
ATOM 1239 O O . ILE A 1 154 ? -15.977 4.899 -2.992 1.00 89.00 154 ILE A O 1
ATOM 1243 N N . PHE A 1 155 ? -14.253 4.847 -1.562 1.00 89.69 155 PHE A N 1
ATOM 1244 C CA . PHE A 1 155 ? -13.637 6.104 -1.973 1.00 89.69 155 PHE A CA 1
ATOM 1245 C C . PHE A 1 155 ? -12.240 5.803 -2.510 1.00 89.69 155 PHE A C 1
ATOM 1247 O O . PHE A 1 155 ? -11.295 5.578 -1.751 1.00 89.69 155 PHE A O 1
ATOM 1254 N N . TRP A 1 156 ? -12.108 5.755 -3.834 1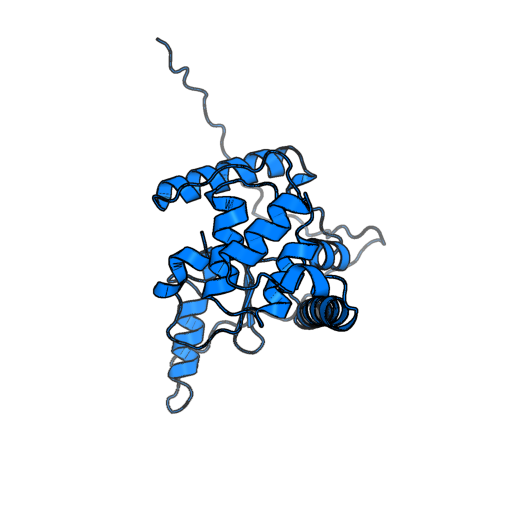.00 90.31 156 TRP A N 1
ATOM 1255 C CA . TRP A 1 156 ? -10.863 5.378 -4.496 1.00 90.31 156 TRP A CA 1
ATOM 1256 C C . TRP A 1 156 ? -10.065 6.593 -4.973 1.00 90.31 156 TRP A C 1
ATOM 1258 O O . TRP A 1 156 ? -10.602 7.529 -5.557 1.00 90.31 156 TRP A O 1
ATOM 1268 N N . GLY A 1 157 ? -8.749 6.544 -4.777 1.00 86.56 157 GLY A N 1
ATOM 1269 C CA . GLY A 1 157 ? -7.818 7.572 -5.223 1.00 86.56 157 GLY A CA 1
ATOM 1270 C C . GLY A 1 157 ? -7.540 8.646 -4.170 1.00 86.56 157 GLY A C 1
ATOM 1271 O O . GLY A 1 157 ? -8.301 8.882 -3.236 1.00 86.56 157 GLY A O 1
ATOM 1272 N N . ARG A 1 158 ? -6.393 9.319 -4.318 1.00 79.75 158 ARG A N 1
ATOM 1273 C CA . ARG A 1 158 ? -5.929 10.338 -3.360 1.00 79.75 158 ARG A CA 1
ATOM 1274 C C . ARG A 1 158 ? -6.893 11.520 -3.251 1.00 79.75 158 ARG A C 1
ATOM 1276 O O . ARG A 1 158 ? -7.098 12.023 -2.152 1.00 79.75 158 ARG A O 1
ATOM 1283 N N . GLU A 1 159 ? -7.463 11.953 -4.374 1.00 75.69 159 GLU A N 1
ATOM 1284 C CA . GLU A 1 159 ? -8.311 13.155 -4.421 1.00 75.69 159 GLU A CA 1
ATOM 1285 C C . GLU A 1 159 ? -9.609 12.987 -3.630 1.00 75.69 159 GLU A C 1
ATOM 1287 O O . GLU A 1 159 ? -10.244 13.969 -3.267 1.00 75.69 159 GLU A O 1
ATOM 1292 N N . HIS A 1 160 ? -9.986 11.747 -3.312 1.00 76.31 160 HIS A N 1
ATOM 1293 C CA . HIS A 1 160 ? -11.167 11.492 -2.509 1.00 76.31 160 HIS A CA 1
ATOM 1294 C C . HIS A 1 160 ? -10.915 11.710 -1.012 1.00 76.31 160 HIS A C 1
ATOM 1296 O O . HIS A 1 160 ? -11.882 11.920 -0.286 1.00 76.31 160 HIS A O 1
ATOM 1302 N N . ALA A 1 161 ? -9.652 11.704 -0.561 1.00 66.06 161 ALA A N 1
ATOM 1303 C CA . ALA A 1 161 ? -9.287 11.726 0.855 1.00 66.06 161 ALA A CA 1
ATOM 1304 C C . ALA A 1 161 ? -9.239 13.129 1.482 1.00 66.06 161 ALA A C 1
ATOM 1306 O O . ALA A 1 161 ? -9.798 13.330 2.554 1.00 66.06 161 ALA A O 1
ATOM 1307 N N . ALA A 1 162 ? -8.567 14.096 0.845 1.00 62.66 162 ALA A N 1
ATOM 1308 C CA . ALA A 1 162 ? -8.355 15.430 1.414 1.00 62.66 162 ALA A CA 1
ATOM 1309 C C . ALA A 1 162 ? -9.423 16.412 0.913 1.00 62.66 162 ALA A C 1
ATOM 1311 O O . ALA A 1 162 ? -9.436 16.741 -0.269 1.00 62.66 162 ALA A O 1
ATOM 1312 N N . HIS A 1 163 ? -10.282 16.905 1.814 1.00 61.47 163 HIS A N 1
ATOM 1313 C CA . HIS A 1 163 ? -11.353 17.880 1.519 1.00 61.47 163 HIS A CA 1
ATOM 1314 C C . HIS A 1 163 ? -12.361 17.405 0.448 1.00 61.47 163 HIS A C 1
ATOM 1316 O O . HIS A 1 163 ? -13.093 18.206 -0.129 1.00 61.47 163 HIS A O 1
ATOM 1322 N N . GLY A 1 164 ? -12.386 16.096 0.181 1.00 73.81 164 GLY A N 1
ATOM 1323 C CA . GLY A 1 164 ? -13.172 15.469 -0.876 1.00 73.81 164 GLY A CA 1
ATOM 1324 C C . GLY A 1 164 ? -14.401 14.710 -0.360 1.00 73.81 164 GLY A C 1
ATOM 1325 O O . GLY A 1 164 ? -14.817 14.880 0.791 1.00 73.81 164 GLY A O 1
ATOM 1326 N N . PRO A 1 165 ? -14.981 13.829 -1.197 1.00 76.88 165 PRO A N 1
ATOM 1327 C CA . PRO A 1 165 ? -16.145 13.017 -0.846 1.00 76.88 165 PRO A CA 1
ATOM 1328 C C . PRO A 1 165 ? -15.990 12.206 0.451 1.00 76.88 165 PRO A C 1
ATOM 1330 O O . PRO A 1 165 ? -16.975 12.054 1.170 1.00 76.88 165 PRO A O 1
ATOM 1333 N N . LEU A 1 166 ? -14.773 11.759 0.800 1.00 81.12 166 LEU A N 1
ATOM 1334 C CA . LEU A 1 166 ? -14.515 11.051 2.059 1.00 81.12 166 LEU A CA 1
ATOM 1335 C C . LEU A 1 166 ? -14.802 11.936 3.279 1.00 81.12 166 LEU A C 1
ATOM 1337 O O . LEU A 1 166 ? -15.491 11.507 4.198 1.00 81.12 166 LEU A O 1
ATOM 1341 N N . CYS A 1 167 ? -14.316 13.183 3.291 1.00 79.94 167 CYS A N 1
ATOM 1342 C CA . CYS A 1 167 ? -14.544 14.106 4.407 1.00 79.94 167 CYS A CA 1
ATOM 1343 C C . CYS A 1 167 ? -16.024 14.388 4.630 1.00 79.94 167 CYS A C 1
ATOM 1345 O O . CYS A 1 167 ? -16.480 14.384 5.773 1.00 79.94 167 CYS A O 1
ATOM 1347 N N . ARG A 1 168 ? -16.780 14.573 3.543 1.00 80.00 168 ARG A N 1
ATOM 1348 C CA . ARG A 1 168 ? -18.234 14.722 3.622 1.00 80.00 168 ARG A CA 1
ATOM 1349 C C . ARG A 1 168 ? -18.874 13.466 4.206 1.00 80.00 168 ARG A C 1
ATOM 1351 O O . ARG A 1 168 ? -19.657 13.578 5.140 1.00 80.00 168 ARG A O 1
ATOM 1358 N N . ALA A 1 169 ? -18.517 12.288 3.696 1.00 81.81 169 ALA A N 1
ATOM 1359 C CA . ALA A 1 169 ? -19.116 11.035 4.137 1.00 81.81 169 ALA A CA 1
ATOM 1360 C C . ALA A 1 169 ? -18.894 10.757 5.629 1.00 81.81 169 ALA A C 1
ATOM 1362 O O . ALA A 1 169 ? -19.827 10.396 6.341 1.00 81.81 169 ALA A O 1
ATOM 1363 N N . VAL A 1 170 ? -17.681 11.001 6.125 1.00 83.25 170 VAL A N 1
ATOM 1364 C CA . VAL A 1 170 ? -17.363 10.843 7.548 1.00 83.25 170 VAL A CA 1
ATOM 1365 C C . VAL A 1 170 ? -18.094 11.874 8.411 1.00 83.25 170 VAL A C 1
ATOM 1367 O O . VAL A 1 170 ? -18.590 11.528 9.483 1.00 83.25 170 VAL A O 1
ATOM 1370 N N . ALA A 1 171 ? -18.204 13.125 7.951 1.00 81.06 171 ALA A N 1
ATOM 1371 C CA . ALA A 1 171 ? -18.946 14.159 8.669 1.00 81.06 171 ALA A CA 1
ATOM 1372 C C . ALA A 1 171 ? -20.440 13.814 8.802 1.00 81.06 171 ALA A C 1
ATOM 1374 O O . ALA A 1 171 ? -21.009 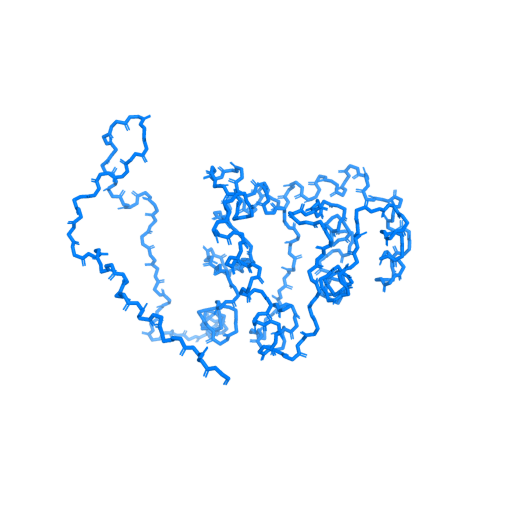14.010 9.873 1.00 81.06 171 ALA A O 1
ATOM 1375 N N . GLU A 1 172 ? -21.063 13.252 7.761 1.00 77.00 172 GLU A N 1
ATOM 1376 C CA . GLU A 1 172 ? -22.448 12.761 7.832 1.00 77.00 172 GLU A CA 1
ATOM 1377 C C . GLU A 1 172 ? -22.602 11.617 8.846 1.00 77.00 172 GLU A C 1
ATOM 1379 O O . GLU A 1 172 ? -23.518 11.635 9.668 1.00 77.00 172 GLU A O 1
ATOM 1384 N N . LEU A 1 173 ? -21.671 10.657 8.874 1.00 76.38 173 LEU A N 1
ATOM 1385 C CA . LEU A 1 173 ? -21.708 9.567 9.858 1.00 76.38 173 LEU A CA 1
ATOM 1386 C C . LEU A 1 173 ? -21.542 10.043 11.299 1.00 76.38 173 LEU A C 1
ATOM 1388 O O . LEU A 1 173 ? -22.169 9.493 12.205 1.00 76.38 173 LEU A O 1
ATOM 1392 N N . ALA A 1 174 ? -20.715 11.064 11.523 1.00 75.06 174 ALA A N 1
ATOM 1393 C CA . ALA A 1 174 ? -20.562 11.666 12.841 1.00 75.06 174 ALA A CA 1
ATOM 1394 C C . ALA A 1 174 ? -21.863 12.341 13.320 1.00 75.06 174 ALA A C 1
ATOM 1396 O O . ALA A 1 174 ? -22.169 12.290 14.510 1.00 75.06 174 ALA A O 1
ATOM 1397 N N . ARG A 1 175 ? -22.650 12.924 12.402 1.00 71.00 175 ARG A N 1
ATOM 1398 C CA . ARG A 1 175 ? -23.952 13.560 12.692 1.00 71.00 175 ARG A CA 1
ATOM 1399 C C . ARG A 1 175 ? -25.082 12.538 12.892 1.00 71.00 175 ARG A C 1
ATOM 1401 O O . ARG A 1 175 ? -25.951 12.724 13.741 1.00 71.00 175 ARG A O 1
ATOM 1408 N N . GLY A 1 176 ? -25.027 11.411 12.184 1.00 59.47 176 GLY A N 1
ATOM 1409 C CA . GLY A 1 176 ? -26.044 10.351 12.183 1.00 59.47 176 GLY A CA 1
ATOM 1410 C C . GLY A 1 176 ? -26.190 9.511 13.463 1.00 59.47 176 GLY A C 1
ATOM 1411 O O . GLY A 1 176 ? -26.953 8.550 13.452 1.00 59.47 176 GLY A O 1
ATOM 1412 N N . ARG A 1 177 ? -25.518 9.848 14.577 1.00 52.66 177 ARG A N 1
ATOM 1413 C CA . ARG A 1 177 ? -25.845 9.286 15.909 1.00 52.66 177 ARG A CA 1
ATOM 1414 C C . ARG A 1 177 ? -26.927 10.079 16.660 1.00 52.66 177 ARG A C 1
ATOM 1416 O O . ARG A 1 177 ? -27.213 9.742 17.806 1.00 52.66 177 ARG A O 1
ATOM 1423 N N . GLY A 1 178 ? -27.531 11.105 16.047 1.00 44.28 178 GLY A N 1
ATOM 1424 C CA . GLY A 1 178 ? -28.586 11.882 16.708 1.00 44.28 178 GLY A CA 1
ATOM 1425 C C . GLY A 1 178 ? -29.370 12.910 15.886 1.00 44.28 178 GLY A C 1
ATOM 1426 O O . GLY A 1 178 ? -30.229 13.563 16.470 1.00 44.28 178 GLY A O 1
ATOM 1427 N N . SER A 1 179 ? -29.148 13.092 14.580 1.00 43.88 179 SER A N 1
ATOM 1428 C CA . SER A 1 179 ? -29.961 14.042 13.803 1.00 43.88 179 SER A CA 1
ATOM 1429 C C . SER A 1 179 ? -30.247 13.588 12.372 1.00 43.88 179 SER A C 1
ATOM 1431 O O . SER A 1 179 ? -29.416 12.958 11.719 1.00 43.88 179 SER A O 1
ATOM 1433 N N . GLN A 1 180 ? -31.452 13.921 11.894 1.00 46.84 180 GLN A N 1
ATOM 1434 C CA . GLN A 1 180 ? -31.831 13.862 10.482 1.00 46.84 180 GLN A CA 1
ATOM 1435 C C . GLN A 1 180 ? -30.825 14.686 9.667 1.00 46.84 180 GLN A C 1
ATOM 1437 O O . GLN A 1 180 ? -30.747 15.903 9.821 1.00 46.84 180 GLN A O 1
ATOM 1442 N N . ALA A 1 181 ? -30.035 14.028 8.820 1.00 50.94 181 ALA A N 1
ATOM 1443 C CA . ALA A 1 181 ? -29.281 14.709 7.777 1.00 50.94 181 ALA A CA 1
ATOM 1444 C C . ALA A 1 181 ? -30.268 15.193 6.702 1.00 50.94 181 ALA A C 1
ATOM 1446 O O . ALA A 1 181 ? -31.071 14.397 6.218 1.00 50.94 181 ALA A O 1
ATOM 1447 N N . ASP A 1 182 ? -30.195 16.471 6.318 1.00 53.72 182 ASP A N 1
ATOM 1448 C CA . ASP A 1 182 ? -31.117 17.078 5.341 1.00 53.72 182 ASP A CA 1
ATOM 1449 C C . ASP A 1 182 ? -31.044 16.405 3.956 1.00 53.72 182 ASP A C 1
ATOM 1451 O O . ASP A 1 182 ? -32.023 16.428 3.215 1.00 53.72 182 ASP A O 1
ATOM 1455 N N . GLN A 1 183 ? -29.928 15.740 3.611 1.00 54.75 183 GLN A N 1
ATOM 1456 C CA . GLN A 1 183 ? -29.848 14.822 2.467 1.00 54.75 183 GLN A CA 1
ATOM 1457 C C . GLN A 1 183 ? -28.801 13.711 2.682 1.00 54.75 183 GLN A C 1
ATOM 1459 O O . GLN A 1 183 ? -27.646 14.018 2.995 1.00 54.75 183 GLN A O 1
ATOM 1464 N N . PRO A 1 184 ? -29.143 12.427 2.452 1.00 60.59 184 PRO A N 1
ATOM 1465 C CA . PRO A 1 184 ? -28.176 11.332 2.489 1.00 60.59 184 PRO A CA 1
ATOM 1466 C C . PRO A 1 184 ? -27.118 11.478 1.384 1.00 60.59 184 PRO A C 1
ATOM 1468 O O . PRO A 1 184 ? -27.336 12.136 0.364 1.00 60.59 184 PRO A O 1
ATOM 1471 N N . LEU A 1 185 ? -25.958 10.833 1.566 1.00 63.78 185 LEU A N 1
ATOM 1472 C CA . LEU A 1 185 ? -24.969 10.719 0.491 1.00 63.78 185 LEU A CA 1
ATOM 1473 C C . LEU A 1 185 ? -25.623 10.077 -0.744 1.00 63.78 185 LEU A C 1
ATOM 1475 O O . LEU A 1 185 ? -26.357 9.095 -0.594 1.00 63.78 185 LEU A O 1
ATOM 1479 N N . PRO A 1 186 ? -25.345 10.583 -1.958 1.00 69.38 186 PRO A N 1
ATOM 1480 C CA . PRO A 1 186 ? -25.870 9.975 -3.170 1.00 69.38 186 PRO A CA 1
ATOM 1481 C C . PRO A 1 186 ? -25.368 8.532 -3.279 1.00 69.38 186 PRO A C 1
ATOM 1483 O O . PRO A 1 186 ? -24.167 8.274 -3.190 1.00 69.38 186 PRO A O 1
ATOM 1486 N N . THR A 1 187 ? -26.291 7.593 -3.476 1.00 71.00 187 THR A N 1
ATOM 1487 C CA . THR A 1 187 ? -25.980 6.186 -3.741 1.00 71.00 187 THR A CA 1
ATOM 1488 C C . THR A 1 187 ? -26.171 5.915 -5.226 1.00 71.00 187 THR A C 1
ATOM 1490 O O . THR A 1 187 ? -27.206 6.241 -5.807 1.00 71.00 187 THR A O 1
ATOM 1493 N N . ALA A 1 188 ? -25.138 5.372 -5.867 1.00 72.75 188 ALA A N 1
ATOM 1494 C CA . ALA A 1 188 ? -25.261 4.897 -7.237 1.00 72.75 188 ALA A CA 1
ATOM 1495 C C . ALA A 1 188 ? -26.048 3.571 -7.258 1.00 72.75 188 ALA A C 1
ATOM 1497 O O . ALA A 1 188 ? -25.980 2.818 -6.280 1.00 72.75 188 ALA A O 1
ATOM 1498 N N . PRO A 1 189 ? -26.749 3.251 -8.362 1.00 78.50 189 PRO A N 1
ATOM 1499 C CA . PRO A 1 189 ? -27.269 1.907 -8.589 1.00 78.50 189 PRO A CA 1
ATOM 1500 C C . PRO A 1 189 ? -26.150 0.862 -8.496 1.00 78.50 189 PRO A C 1
ATOM 1502 O O . PRO A 1 189 ? -24.989 1.143 -8.813 1.00 78.50 189 PRO A O 1
ATOM 1505 N N . ARG A 1 190 ? -26.490 -0.351 -8.062 1.00 79.56 190 ARG A N 1
ATOM 1506 C CA . ARG A 1 190 ? -25.558 -1.483 -8.042 1.00 79.56 190 ARG A CA 1
ATOM 1507 C C . ARG A 1 190 ? -25.326 -1.981 -9.464 1.00 79.56 190 ARG A C 1
ATOM 1509 O O . ARG A 1 190 ? -26.150 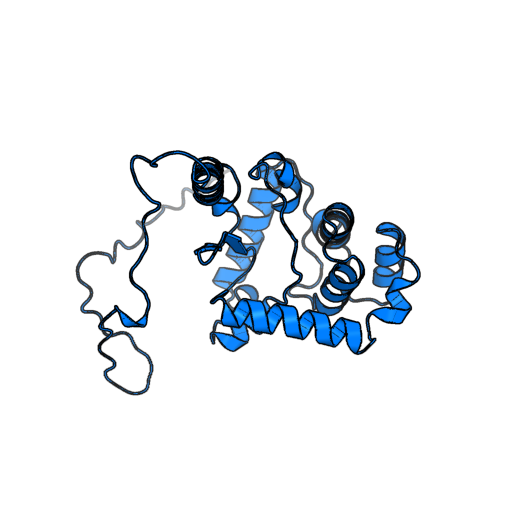-1.756 -10.342 1.00 79.56 190 ARG A O 1
ATOM 1516 N N . ASP A 1 191 ? -24.239 -2.720 -9.681 1.00 76.56 191 ASP A N 1
ATOM 1517 C CA . ASP A 1 191 ? -23.925 -3.292 -11.001 1.00 76.56 191 ASP A CA 1
ATOM 1518 C C . ASP A 1 191 ? -25.107 -4.093 -11.585 1.00 76.56 191 ASP A C 1
ATOM 1520 O O . ASP A 1 191 ? -25.481 -3.908 -12.739 1.00 76.56 191 ASP A O 1
ATOM 1524 N N . ALA A 1 192 ? -25.783 -4.884 -10.742 1.00 78.88 192 ALA A N 1
ATOM 1525 C CA . ALA A 1 192 ? -26.971 -5.659 -11.110 1.00 78.88 192 ALA A CA 1
ATOM 1526 C C . ALA A 1 192 ? -28.184 -4.806 -11.538 1.00 78.88 192 ALA A C 1
ATOM 1528 O O . ALA A 1 192 ? -29.086 -5.318 -12.200 1.00 78.88 192 ALA A O 1
ATOM 1529 N N . ASP A 1 193 ? -28.213 -3.525 -11.167 1.00 80.81 193 ASP A N 1
ATOM 1530 C CA . ASP A 1 193 ? -29.282 -2.596 -11.530 1.00 80.81 193 ASP A CA 1
ATOM 1531 C C . ASP A 1 193 ? -29.058 -2.008 -12.945 1.00 80.81 193 ASP A C 1
ATOM 1533 O O . ASP A 1 193 ? -29.989 -1.473 -13.552 1.00 80.81 193 ASP A O 1
ATOM 1537 N N . PHE A 1 194 ? -27.848 -2.132 -13.515 1.00 79.69 194 PHE A N 1
ATOM 1538 C CA . PHE A 1 194 ? -27.557 -1.716 -14.888 1.00 79.69 194 PHE A CA 1
ATOM 1539 C C . PHE A 1 194 ? -27.960 -2.801 -15.895 1.00 79.69 194 PHE A C 1
ATOM 1541 O O . PHE A 1 194 ? -27.459 -3.925 -15.887 1.00 79.69 194 PHE A O 1
ATOM 1548 N N . ARG A 1 195 ? -28.814 -2.443 -16.861 1.00 75.94 195 ARG A N 1
ATOM 1549 C CA . ARG A 1 195 ? -29.079 -3.286 -18.038 1.00 75.94 195 ARG A CA 1
ATOM 1550 C C . ARG A 1 195 ? -27.944 -3.132 -19.048 1.00 75.94 195 ARG A C 1
ATOM 1552 O O . ARG A 1 195 ? -28.021 -2.305 -19.951 1.00 75.94 195 ARG A O 1
ATOM 1559 N N . ILE A 1 196 ? -26.880 -3.911 -18.883 1.00 67.81 196 ILE A N 1
ATOM 1560 C CA . ILE A 1 196 ? -25.794 -3.985 -19.866 1.00 67.81 196 ILE A CA 1
ATOM 1561 C C . ILE A 1 196 ? -26.170 -5.053 -20.898 1.00 67.81 196 ILE A C 1
ATOM 1563 O O . ILE A 1 196 ? -26.112 -6.246 -20.598 1.00 67.81 196 ILE A O 1
ATOM 1567 N N . SER A 1 197 ? -26.564 -4.640 -22.107 1.00 53.66 197 SER A N 1
ATOM 1568 C CA . SER A 1 197 ? -26.772 -5.563 -23.230 1.00 53.66 197 SER A CA 1
ATOM 1569 C C . SER A 1 197 ? -25.447 -6.255 -23.554 1.00 53.66 197 SER A C 1
ATOM 1571 O O . SER A 1 197 ? -24.532 -5.641 -24.099 1.00 53.66 197 SER A O 1
ATOM 1573 N N . ARG A 1 198 ? -25.313 -7.522 -23.155 1.00 49.34 198 ARG A N 1
ATOM 1574 C CA . ARG A 1 198 ? -24.185 -8.378 -23.533 1.00 49.34 198 ARG A CA 1
ATOM 1575 C C . ARG A 1 198 ? -24.524 -9.045 -24.861 1.00 49.34 198 ARG A C 1
ATOM 1577 O O . ARG A 1 198 ? -25.055 -10.150 -24.857 1.00 49.34 198 ARG A O 1
ATOM 1584 N N . GLU A 1 199 ? -24.238 -8.380 -25.973 1.00 46.34 199 GLU A N 1
ATOM 1585 C CA . GLU A 1 199 ? -24.120 -9.080 -27.253 1.00 46.34 199 GLU A CA 1
ATOM 1586 C C . GLU A 1 199 ? -22.650 -9.457 -27.478 1.00 46.34 199 GLU A C 1
ATOM 1588 O O . GLU A 1 199 ? -21.745 -8.626 -27.417 1.00 46.34 199 GLU A O 1
ATOM 1593 N N . ASP A 1 200 ? -22.464 -10.760 -27.676 1.00 40.19 200 ASP A N 1
ATOM 1594 C CA . ASP A 1 200 ? -21.254 -11.494 -28.032 1.00 40.19 200 ASP A CA 1
ATOM 1595 C C . ASP A 1 200 ? -20.159 -11.639 -26.961 1.00 40.19 200 ASP A C 1
ATOM 1597 O O . ASP A 1 200 ? -19.705 -10.697 -26.311 1.00 40.19 200 ASP A O 1
ATOM 1601 N N . GLY A 1 201 ? -19.709 -12.891 -26.793 1.00 42.56 201 GLY A N 1
ATOM 1602 C CA . GLY A 1 201 ? -18.753 -13.400 -25.796 1.00 42.56 201 GLY A CA 1
ATOM 1603 C C . GLY A 1 201 ? -17.320 -12.856 -25.883 1.00 42.56 201 GLY A C 1
ATOM 1604 O O . GLY A 1 201 ? -16.369 -13.547 -25.533 1.00 42.56 201 GLY A O 1
ATOM 1605 N N . LEU A 1 202 ? -17.164 -11.612 -26.325 1.00 46.25 202 LEU A N 1
ATOM 1606 C CA . LEU A 1 202 ? -15.933 -10.835 -26.397 1.00 46.25 202 LEU A CA 1
ATOM 1607 C C . LEU A 1 202 ? -16.097 -9.466 -25.718 1.00 46.25 202 LEU A C 1
ATOM 1609 O O . LEU A 1 202 ? -15.485 -8.499 -26.146 1.00 46.25 202 LEU A O 1
ATOM 1613 N N . GLY A 1 203 ? -16.911 -9.361 -24.661 1.00 42.47 203 GLY A N 1
ATOM 1614 C CA . GLY A 1 203 ? -16.831 -8.286 -23.656 1.00 42.47 203 GLY A CA 1
ATOM 1615 C C . GLY A 1 203 ? -16.802 -6.842 -24.180 1.00 42.47 203 GLY A C 1
ATOM 1616 O O . GLY A 1 203 ? -16.297 -5.956 -23.489 1.00 42.47 203 GLY A O 1
ATOM 1617 N N . ARG A 1 204 ? -17.305 -6.575 -25.390 1.00 43.22 204 ARG A N 1
ATOM 1618 C CA . ARG A 1 204 ? -17.424 -5.219 -25.919 1.00 43.22 204 ARG A CA 1
ATOM 1619 C C . ARG A 1 204 ? -18.774 -4.683 -25.488 1.00 43.22 204 ARG A C 1
ATOM 1621 O O . ARG A 1 204 ? -19.809 -5.178 -25.907 1.00 43.22 204 ARG A O 1
ATOM 1628 N N . ILE A 1 205 ? -18.749 -3.652 -24.652 1.00 46.34 205 ILE A N 1
ATOM 1629 C CA . ILE A 1 205 ? -19.937 -2.856 -24.356 1.00 46.34 205 ILE A CA 1
ATOM 1630 C C . ILE A 1 205 ? -20.299 -2.119 -25.651 1.00 46.34 205 ILE A C 1
ATOM 1632 O O . ILE A 1 205 ? -19.667 -1.119 -25.993 1.00 46.34 205 ILE A O 1
ATOM 1636 N N . SER A 1 206 ? -21.284 -2.614 -26.397 1.00 41.22 206 SER A N 1
ATOM 1637 C CA . SER A 1 206 ? -21.889 -1.881 -27.509 1.00 41.22 206 SER A CA 1
ATOM 1638 C C . SER A 1 206 ? -22.902 -0.883 -26.949 1.00 41.22 206 SER A C 1
ATOM 1640 O O . SER A 1 206 ? -24.112 -1.093 -26.979 1.00 41.22 206 SER A O 1
ATOM 1642 N N . GLY A 1 207 ? -22.402 0.217 -26.392 1.00 42.78 207 GLY A N 1
ATOM 1643 C CA . GLY A 1 207 ? -23.220 1.409 -26.206 1.00 42.78 207 GLY A CA 1
ATOM 1644 C C . GLY A 1 207 ? -23.262 2.164 -27.528 1.00 42.78 207 GLY A C 1
ATOM 1645 O O . GLY A 1 207 ? -22.205 2.498 -28.065 1.00 42.78 207 GLY A O 1
ATOM 1646 N N . SER A 1 208 ? -24.452 2.456 -28.057 1.00 40.69 208 SER A N 1
ATOM 1647 C CA . SER A 1 208 ? -24.597 3.488 -29.084 1.00 40.69 208 SER A CA 1
ATOM 1648 C C . SER A 1 208 ? -23.970 4.767 -28.530 1.00 40.69 208 SER A C 1
ATOM 1650 O O . SER A 1 208 ? -24.484 5.346 -27.570 1.00 40.69 208 SER A O 1
ATOM 1652 N N . ALA A 1 209 ? -22.825 5.171 -29.073 1.00 43.12 209 ALA A N 1
ATOM 1653 C CA . ALA A 1 209 ? -22.160 6.396 -28.675 1.00 43.12 209 ALA A CA 1
ATOM 1654 C C . ALA A 1 209 ? -23.073 7.575 -29.024 1.00 43.12 209 ALA A C 1
ATOM 1656 O O . ALA A 1 209 ? -23.114 8.022 -30.167 1.00 43.12 209 ALA A O 1
ATOM 1657 N N . SER A 1 210 ? -23.810 8.078 -28.038 1.00 45.09 210 SER A N 1
ATOM 1658 C CA . SER A 1 210 ? -24.477 9.367 -28.128 1.00 45.09 210 SER A CA 1
ATOM 1659 C C . SER A 1 210 ? -23.841 10.311 -27.109 1.00 45.09 210 SER A C 1
ATOM 1661 O O . SER A 1 210 ? -23.910 10.091 -25.904 1.00 45.09 210 SER A O 1
ATOM 1663 N N . MET A 1 211 ? -23.193 11.349 -27.652 1.00 42.44 211 MET A N 1
ATOM 1664 C CA . MET A 1 211 ? -22.820 12.630 -27.030 1.00 42.44 211 MET A CA 1
ATOM 1665 C C . MET A 1 211 ? -21.537 12.837 -26.191 1.00 42.44 211 MET A C 1
ATOM 1667 O O . MET A 1 211 ? -21.444 13.875 -25.540 1.00 42.44 211 MET A O 1
ATOM 1671 N N . SER A 1 212 ? -20.473 12.018 -26.232 1.00 41.00 212 SER A N 1
ATOM 1672 C CA . SER A 1 212 ? -19.220 12.416 -25.523 1.00 41.00 212 SER A CA 1
ATOM 1673 C C . SER A 1 212 ? -17.889 11.939 -26.115 1.00 41.00 212 SER A C 1
ATOM 1675 O O . SER A 1 212 ? -16.943 11.666 -25.383 1.00 41.00 212 SER A O 1
ATOM 1677 N N . SER A 1 213 ? -17.740 11.913 -27.438 1.00 39.97 213 SER A N 1
ATOM 1678 C CA . SER A 1 213 ? -16.398 11.965 -28.043 1.00 39.97 213 SER A CA 1
ATOM 1679 C C . SER A 1 213 ? -15.996 13.420 -28.288 1.00 39.97 213 SER A C 1
ATOM 1681 O O . SER A 1 213 ? -15.814 13.838 -29.427 1.00 39.97 213 SER A O 1
ATOM 1683 N N . ILE A 1 214 ? -15.862 14.217 -27.220 1.00 41.03 214 ILE A N 1
ATOM 1684 C CA . ILE A 1 214 ? -15.129 15.486 -27.316 1.00 41.03 214 ILE A CA 1
ATOM 1685 C C . ILE A 1 214 ? -13.648 15.111 -27.360 1.00 41.03 214 ILE A C 1
ATOM 1687 O O . ILE A 1 214 ? -12.988 14.924 -26.338 1.00 41.03 214 ILE A O 1
ATOM 1691 N N . ALA A 1 215 ? -13.146 14.909 -28.576 1.00 43.25 215 ALA A N 1
ATOM 1692 C CA . ALA A 1 215 ? -11.726 14.769 -28.832 1.00 43.25 215 ALA A CA 1
ATOM 1693 C C . ALA A 1 215 ? -11.005 16.033 -28.338 1.00 43.25 215 ALA A C 1
ATOM 1695 O O . ALA A 1 215 ? -11.392 17.155 -28.664 1.00 43.25 215 ALA A O 1
ATOM 1696 N N . CYS A 1 216 ? -9.961 15.836 -27.533 1.00 37.41 216 CYS A N 1
ATOM 1697 C CA . CYS A 1 216 ? -9.110 16.898 -27.016 1.00 37.41 216 CYS A CA 1
ATOM 1698 C C . CYS A 1 216 ? -8.569 17.754 -28.174 1.00 37.41 216 CYS A C 1
ATOM 1700 O O . CYS A 1 216 ? -7.926 17.253 -29.099 1.00 37.41 216 CYS A O 1
ATOM 1702 N N . SER A 1 217 ? -8.856 19.052 -28.122 1.00 42.72 217 SER A N 1
ATOM 1703 C CA . SER A 1 217 ? -8.443 20.053 -29.096 1.00 42.72 217 SER A CA 1
ATOM 1704 C C . SER A 1 217 ? -6.917 20.165 -29.193 1.00 42.72 217 SER A C 1
ATOM 1706 O O . SER A 1 217 ? -6.208 20.294 -28.197 1.00 42.72 217 SER A O 1
ATOM 1708 N N . ARG A 1 218 ? -6.436 20.145 -30.436 1.00 43.69 218 ARG A N 1
ATOM 1709 C CA . ARG A 1 218 ? -5.068 20.373 -30.927 1.00 43.69 218 ARG A CA 1
ATOM 1710 C C . ARG A 1 218 ? -4.315 21.467 -30.141 1.00 43.69 218 ARG A C 1
ATOM 1712 O O . ARG A 1 218 ? -4.598 22.648 -30.317 1.00 43.69 218 ARG A O 1
ATOM 1719 N N . TRP A 1 219 ? -3.306 21.105 -29.343 1.00 41.78 219 TRP A N 1
ATOM 1720 C CA . TRP A 1 219 ? -2.353 22.075 -28.784 1.00 41.78 219 TRP A CA 1
ATOM 1721 C C . TRP A 1 219 ? -1.250 22.360 -29.808 1.00 41.78 219 TRP A C 1
ATOM 1723 O O . TRP A 1 219 ? -0.476 21.475 -30.173 1.00 41.78 219 TRP A O 1
ATOM 1733 N N . ARG A 1 220 ? -1.197 23.602 -30.305 1.00 42.69 220 ARG A N 1
ATOM 1734 C CA . ARG A 1 220 ? -0.080 24.109 -31.112 1.00 42.69 220 ARG A CA 1
ATOM 1735 C C . ARG A 1 220 ? 1.217 23.985 -30.307 1.00 42.69 220 ARG A C 1
ATOM 1737 O O . ARG A 1 220 ? 1.311 24.509 -29.202 1.00 42.69 220 ARG A O 1
ATOM 1744 N N . GLN A 1 221 ? 2.231 23.351 -30.891 1.00 44.16 221 GLN A N 1
ATOM 1745 C CA . GLN A 1 221 ? 3.622 23.542 -30.489 1.00 44.16 221 GLN A CA 1
ATOM 1746 C C . GLN A 1 221 ? 4.003 24.995 -30.785 1.00 44.16 221 GLN A C 1
ATOM 1748 O O . GLN A 1 221 ? 4.331 25.326 -31.923 1.00 44.16 221 GLN A O 1
ATOM 1753 N N . ASN A 1 222 ? 3.976 25.866 -29.779 1.00 39.28 222 ASN A N 1
ATOM 1754 C CA . ASN A 1 222 ? 4.819 27.049 -29.849 1.00 39.28 222 ASN A CA 1
ATOM 1755 C C . ASN A 1 222 ? 6.239 26.598 -29.523 1.00 39.28 222 ASN A C 1
ATOM 1757 O O . ASN A 1 222 ? 6.539 26.183 -28.405 1.00 39.28 222 ASN A O 1
ATOM 1761 N N . ARG A 1 223 ? 7.085 26.643 -30.555 1.00 45.28 223 ARG A N 1
ATOM 1762 C CA . ARG A 1 223 ? 8.538 26.652 -30.426 1.00 45.28 223 ARG A CA 1
ATOM 1763 C C . ARG A 1 223 ? 8.904 27.674 -29.351 1.00 45.28 223 ARG A C 1
ATOM 1765 O O . ARG A 1 223 ? 8.721 28.868 -29.571 1.00 45.28 223 ARG A O 1
ATOM 1772 N N . ILE A 1 224 ? 9.437 27.221 -28.225 1.00 42.75 224 ILE A N 1
ATOM 1773 C CA . ILE A 1 224 ? 10.307 28.081 -27.427 1.00 42.75 224 ILE A CA 1
ATOM 1774 C C . ILE A 1 224 ? 11.608 28.123 -28.229 1.00 42.75 224 ILE A C 1
ATOM 1776 O O . ILE A 1 224 ? 12.293 27.110 -28.354 1.00 42.75 224 ILE A O 1
ATOM 1780 N N . SER A 1 225 ? 11.832 29.243 -28.914 1.00 43.84 225 SER A N 1
ATOM 1781 C CA . SER A 1 225 ? 13.062 29.522 -29.655 1.00 43.84 225 SER A CA 1
ATOM 1782 C C . SER A 1 225 ? 13.898 30.495 -28.832 1.00 43.84 225 SER A C 1
ATOM 1784 O O . SER A 1 225 ? 13.337 31.495 -28.388 1.00 43.84 225 SER A O 1
ATOM 1786 N N . ALA A 1 226 ? 15.197 30.182 -28.755 1.00 43.19 226 ALA A N 1
ATOM 1787 C CA . ALA A 1 226 ? 16.325 30.922 -28.176 1.00 43.19 226 ALA A CA 1
ATOM 1788 C C . ALA A 1 226 ? 16.345 31.061 -26.645 1.00 43.19 226 ALA A C 1
ATOM 1790 O O . ALA A 1 226 ? 15.530 31.823 -26.086 1.00 43.19 226 ALA A O 1
#

Radius of gyration: 21.02 Å; Cα contacts (8 Å, |Δi|>4): 212; chains: 1; bounding box: 52×49×48 Å